Protein AF-C5S4W1-F1 (afdb_monomer)

InterPro domains:
  IPR029063 S-adenosyl-L-methionine-dependent methyltransferase superfamily [SSF53335] (1-230)

pLDDT: mean 90.28, std 10.69, range [44.84, 98.38]

Sequence (232 aa):
SGLLSHTAKQLKPQARVIYNDFDNYAERLQYIPDINQLRQQLAVSLADCPKGKRLDKTKKLQLIEIIEAFKGYKDPHILCSWLLFSGQQVKSLEELYTQDFWHCLRQSDYPSAEGYLDGVEIVCESFHQLVPRFSGKEKVLLVLDPPYLCTKQESYKQATYFDLIDFLRLINLTKPPYIFFSSTKSEFIRFIEYMREDKVDNWQAFDGAKRIVVNTSTSYSGKYEDNLVYKF

Organism: NCBI:txid637911

Mean predicted aligned error: 5.69 Å

Foldseek 3Di:
DLQVQLVCCVVCVVDAAEAACQQCVVVVLVQLVLVQVLLVVLCVLCVVPDAFAWDDPVSLVVNLVSQVPRPGDDDQQLCCQQFPDFPDADQDPVRVSVDTGGRRRDPDRDDRCVCSCPSYHYHHDPCLPVLLVQAPDPPDEAEADDDAAQGDCSSRPHPDDCHPVVVVSNLLSHAPQYKYKYKPSRCVVVVLVVCCVVVPHPNVRQVPKDKDWDWDDRDPPDIMIIIITGDD

Solvent-accessible surface area (backbone atoms only — not comparable to full-atom values): 13727 Å² total; per-residue (Å²): 111,68,69,58,43,35,51,49,33,72,79,34,71,87,50,89,39,77,36,71,48,64,58,50,55,74,62,55,51,73,40,46,66,38,46,37,52,52,50,52,58,51,46,64,78,39,70,90,54,65,75,79,34,75,55,55,71,69,59,47,51,54,51,49,52,52,59,67,70,50,85,62,69,80,56,38,61,60,49,36,60,24,32,28,60,89,92,66,73,35,80,36,61,73,59,50,69,74,52,75,42,23,39,44,59,75,90,70,73,79,74,83,55,79,73,55,59,65,84,49,47,78,44,74,63,60,63,87,60,54,42,70,77,46,46,70,43,87,99,43,74,47,78,43,72,68,85,45,68,71,49,89,61,55,77,50,62,56,97,61,84,80,44,71,66,54,50,53,49,52,56,64,56,52,39,52,28,33,39,37,50,46,33,67,48,34,53,51,68,64,49,54,49,51,25,51,75,73,61,39,91,62,21,75,52,55,57,89,46,44,77,48,81,45,87,45,70,90,52,102,85,42,82,46,41,42,33,42,36,35,35,117

Radius of gyration: 20.4 Å; Cα contacts (8 Å, |Δi|>4): 309; chains: 1; bounding box: 44×33×58 Å

Nearest PDB structures (foldseek):
  3bwb-assembly1_A  TM=5.086E-01  e=8.629E-03  Trypanosoma cruzi strain CL Brener
  3bwb-assembly1_B  TM=5.004E-01  e=1.183E-02  Trypanosoma cruzi strain CL Brener
  4yv0-assembly1_A  TM=5.030E-01  e=9.789E-03  Trypanosoma cruzi strain CL Brener
  4yv1-assembly2_D  TM=5.323E-01  e=5.721E-02  Trypanosoma cruzi strain CL Brener
  3lby-assembly1_A  TM=3.632E-01  e=2.222E-02  Streptococcus mutans

Secondary structure (DSSP, 8-state):
-HHHHHHHHHH-TTS-EEEE-TT-HHHHHHTHHHHHHHHHHHHHHTTTSPTTSBPPHHHHHHHHHHHHH--S---HHHHHHHHS-TT---SSHHHHHHSPPB----SSPPPP-TTTTTTEEEE---HHHHTTTTTT-TT--EEE-PPPTTS--TTS--SS---HHHHHHHHHH--SSEEEEEEGGG-HHHHHHHHHHHT-TTHHHHTT-EEEEEEEEEETTEEEEEEEEEE-

Structure (mmCIF, N/CA/C/O backbone):
data_AF-C5S4W1-F1
#
_entry.id   AF-C5S4W1-F1
#
loop_
_atom_site.group_PDB
_atom_site.id
_atom_site.type_symbol
_atom_site.label_atom_id
_atom_site.label_alt_id
_atom_site.label_comp_id
_atom_site.label_asym_id
_atom_site.label_entity_id
_atom_site.label_seq_id
_atom_site.pdbx_PDB_ins_code
_atom_site.Cartn_x
_atom_site.Cartn_y
_atom_site.Cartn_z
_atom_site.occupancy
_atom_site.B_iso_or_equiv
_atom_site.auth_seq_id
_atom_site.auth_comp_id
_atom_site.auth_asym_id
_atom_site.auth_atom_id
_atom_site.pdbx_PDB_model_num
ATOM 1 N N . SER A 1 1 ? -3.641 -0.964 1.064 1.00 73.56 1 SER A N 1
ATOM 2 C CA . SER A 1 1 ? -4.649 -1.654 1.908 1.00 73.56 1 SER A CA 1
ATOM 3 C C . SER A 1 1 ? -5.532 -2.701 1.194 1.00 73.56 1 SER A C 1
ATOM 5 O O . SER A 1 1 ? -6.252 -3.428 1.880 1.00 73.56 1 SER A O 1
ATOM 7 N N . GLY A 1 2 ? -5.456 -2.884 -0.136 1.00 84.44 2 GLY A N 1
ATOM 8 C CA . GLY A 1 2 ? -6.204 -3.948 -0.840 1.00 84.44 2 GLY A CA 1
ATOM 9 C C . GLY A 1 2 ? -5.894 -5.376 -0.357 1.00 84.44 2 GLY A C 1
ATOM 10 O O . GLY A 1 2 ? -6.810 -6.146 -0.075 1.00 84.44 2 GLY A O 1
ATOM 11 N N . LEU A 1 3 ? -4.612 -5.697 -0.133 1.00 89.25 3 LEU A N 1
ATOM 12 C CA . LEU A 1 3 ? -4.178 -6.990 0.427 1.00 89.25 3 LEU A CA 1
ATOM 13 C C . LEU A 1 3 ? -4.793 -7.284 1.806 1.00 89.25 3 LEU A C 1
ATOM 15 O O . LEU A 1 3 ? -5.195 -8.416 2.082 1.00 89.25 3 LEU A O 1
ATOM 19 N N . LEU A 1 4 ? -4.876 -6.269 2.671 1.00 92.94 4 LEU A N 1
ATOM 20 C CA . LEU A 1 4 ? -5.466 -6.404 4.006 1.00 92.94 4 LEU A CA 1
ATOM 21 C C . LEU A 1 4 ? -6.960 -6.720 3.907 1.00 92.94 4 LEU A C 1
ATOM 23 O O . LEU A 1 4 ? -7.451 -7.594 4.616 1.00 92.94 4 LEU A O 1
ATOM 27 N N . SER A 1 5 ? -7.658 -6.060 2.984 1.00 93.62 5 SER A N 1
ATOM 28 C CA . SER A 1 5 ? -9.091 -6.261 2.754 1.00 93.62 5 SER A CA 1
ATOM 29 C C . SER A 1 5 ? -9.388 -7.649 2.186 1.00 93.62 5 SER A C 1
ATOM 31 O O . SER A 1 5 ? -10.266 -8.344 2.699 1.00 93.62 5 SER A O 1
ATOM 33 N N . HIS A 1 6 ? -8.597 -8.101 1.205 1.00 94.31 6 HIS A N 1
ATOM 34 C CA . HIS A 1 6 ? -8.647 -9.477 0.705 1.00 94.31 6 HIS A CA 1
ATOM 35 C C . HIS A 1 6 ? -8.455 -10.483 1.848 1.00 94.31 6 HIS A C 1
ATOM 37 O O . HIS A 1 6 ? -9.297 -11.350 2.077 1.00 94.31 6 HIS A O 1
ATOM 43 N N . THR A 1 7 ? -7.381 -10.322 2.626 1.00 94.94 7 THR A N 1
ATOM 44 C CA . THR A 1 7 ? -7.048 -11.224 3.738 1.00 94.94 7 THR A CA 1
ATOM 45 C C . THR A 1 7 ? -8.160 -11.258 4.787 1.00 94.94 7 THR A C 1
ATOM 47 O O . THR A 1 7 ? -8.557 -12.333 5.239 1.00 94.94 7 THR A O 1
ATOM 50 N N . ALA A 1 8 ? -8.712 -10.097 5.151 1.00 95.69 8 ALA A N 1
ATOM 51 C CA . ALA A 1 8 ? -9.816 -10.005 6.097 1.00 95.69 8 ALA A CA 1
ATOM 52 C C . ALA A 1 8 ? -11.051 -10.764 5.599 1.00 95.69 8 ALA A C 1
ATOM 54 O O . ALA A 1 8 ? -11.655 -11.514 6.369 1.00 95.69 8 ALA A O 1
ATOM 55 N N . LYS A 1 9 ? -11.402 -10.624 4.314 1.00 96.75 9 LYS A N 1
ATOM 56 C CA . LYS A 1 9 ? -12.568 -11.301 3.741 1.00 96.75 9 LYS A CA 1
ATOM 57 C C . LYS A 1 9 ? -12.386 -12.815 3.672 1.00 96.75 9 LYS A C 1
ATOM 59 O O . LYS A 1 9 ? -13.310 -13.540 4.029 1.00 96.75 9 LYS A O 1
ATOM 64 N N . GLN A 1 10 ? -11.197 -13.287 3.302 1.00 94.81 10 GLN A N 1
ATOM 65 C CA . GLN A 1 10 ? -10.877 -14.718 3.270 1.00 94.81 10 GLN A CA 1
ATOM 66 C C . GLN A 1 10 ? -10.915 -15.351 4.668 1.00 94.81 10 GLN A C 1
ATOM 68 O O . GLN A 1 10 ? -11.489 -16.420 4.858 1.00 94.81 10 GLN A O 1
ATOM 73 N N . LEU A 1 11 ? -10.353 -14.674 5.675 1.00 95.88 11 LEU A N 1
ATOM 74 C CA . LEU A 1 11 ? -10.328 -15.186 7.049 1.00 95.88 11 LEU A CA 1
ATOM 75 C C . LEU A 1 11 ? -11.679 -15.061 7.767 1.00 95.88 11 LEU A C 1
ATOM 77 O O . LEU A 1 11 ? -11.958 -15.823 8.697 1.00 95.88 11 LEU A O 1
ATOM 81 N N . LYS A 1 12 ? -12.506 -14.081 7.383 1.00 95.81 12 LYS A N 1
ATOM 82 C CA . LYS A 1 12 ? -13.818 -13.791 7.979 1.00 95.81 12 LYS A CA 1
ATOM 83 C C . LYS A 1 12 ? -14.876 -13.622 6.879 1.00 95.81 12 LYS A C 1
ATOM 85 O O . LYS A 1 12 ? -15.396 -12.522 6.695 1.00 95.81 12 LYS A O 1
ATOM 90 N N . PRO A 1 13 ? -15.278 -14.705 6.189 1.00 95.56 13 PRO A N 1
ATOM 91 C CA . PRO A 1 13 ? -16.183 -14.624 5.036 1.00 95.56 13 PRO A CA 1
ATOM 92 C C . PRO A 1 13 ? -17.566 -14.058 5.378 1.00 95.56 13 PRO A C 1
ATOM 94 O O . PRO A 1 13 ? -18.191 -13.406 4.543 1.00 95.56 13 PRO A O 1
ATOM 97 N N . GLN A 1 14 ? -18.027 -14.243 6.618 1.00 96.38 14 GLN A N 1
ATOM 98 C CA . GLN A 1 14 ? -19.296 -13.693 7.110 1.00 96.38 14 GLN A CA 1
ATOM 99 C C . GLN A 1 14 ? -19.221 -12.200 7.469 1.00 96.38 14 GLN A C 1
ATOM 101 O O . GLN A 1 14 ? -20.258 -11.564 7.639 1.00 96.38 14 GLN A O 1
ATOM 106 N N . ALA A 1 15 ? -18.021 -11.626 7.597 1.00 96.25 15 ALA A N 1
ATOM 107 C CA . ALA A 1 15 ? -17.874 -10.206 7.871 1.00 96.25 15 ALA A CA 1
ATOM 108 C C . ALA A 1 15 ? -18.155 -9.376 6.610 1.00 96.25 15 ALA A C 1
ATOM 110 O O . ALA A 1 15 ? -17.781 -9.740 5.486 1.00 96.25 15 ALA A O 1
ATOM 111 N N . ARG A 1 16 ? -18.788 -8.217 6.814 1.00 97.50 16 ARG A N 1
ATOM 112 C CA . ARG A 1 16 ? -18.820 -7.143 5.821 1.00 97.50 16 ARG A CA 1
ATOM 113 C C . ARG A 1 16 ? -17.457 -6.456 5.841 1.00 97.50 16 ARG A C 1
ATOM 115 O O . ARG A 1 16 ? -17.074 -5.901 6.867 1.00 97.50 16 ARG A O 1
ATOM 122 N N . VAL A 1 17 ? -16.734 -6.515 4.727 1.00 97.81 17 VAL A N 1
ATOM 123 C CA . VAL A 1 17 ? -15.412 -5.896 4.582 1.00 97.81 17 VAL A CA 1
ATOM 124 C C . VAL A 1 17 ? -15.548 -4.710 3.646 1.00 97.81 17 VAL A C 1
ATOM 126 O O . VAL A 1 17 ? -15.948 -4.893 2.501 1.00 97.81 17 VAL A O 1
ATOM 129 N N . ILE A 1 18 ? -15.228 -3.519 4.149 1.00 97.12 18 ILE A N 1
ATOM 130 C CA . ILE A 1 18 ? -15.242 -2.274 3.380 1.00 97.12 18 ILE A CA 1
ATOM 131 C C . ILE A 1 18 ? -13.791 -1.875 3.123 1.00 97.12 18 ILE A C 1
ATOM 133 O O . ILE A 1 18 ? -13.043 -1.612 4.065 1.00 97.12 18 ILE A O 1
ATOM 137 N N . TYR A 1 19 ? -13.401 -1.849 1.855 1.00 95.81 19 TYR A N 1
ATOM 138 C CA . TYR A 1 19 ? -12.094 -1.413 1.391 1.00 95.81 19 TYR A CA 1
ATOM 139 C C . TYR A 1 19 ? -12.195 -0.001 0.814 1.00 95.81 19 TYR A C 1
ATOM 141 O O . TYR A 1 19 ? -12.908 0.220 -0.160 1.00 95.81 19 TYR A O 1
ATOM 149 N N . ASN A 1 20 ? -11.470 0.947 1.409 1.00 94.56 20 ASN A N 1
ATOM 150 C CA . ASN A 1 20 ? -11.359 2.304 0.884 1.00 94.56 20 ASN A CA 1
ATOM 151 C C . ASN A 1 20 ? -10.206 2.395 -0.131 1.00 94.56 20 ASN A C 1
ATOM 153 O O . ASN A 1 20 ? -9.045 2.525 0.262 1.00 94.56 20 ASN A O 1
ATOM 157 N N . ASP A 1 21 ? -10.524 2.282 -1.416 1.00 91.56 21 ASP A N 1
ATOM 158 C CA . ASP A 1 21 ? -9.569 2.240 -2.524 1.00 91.56 21 ASP A CA 1
ATOM 159 C C . ASP A 1 21 ? -9.194 3.646 -3.010 1.00 91.56 21 ASP A C 1
ATOM 161 O O . ASP A 1 21 ? -9.676 4.127 -4.030 1.00 91.56 21 ASP A O 1
ATOM 165 N N . PHE A 1 22 ? -8.339 4.329 -2.249 1.00 82.81 22 PHE A N 1
ATOM 166 C CA . PHE A 1 22 ? -7.937 5.712 -2.536 1.00 82.81 22 PHE A CA 1
ATOM 167 C C . PHE A 1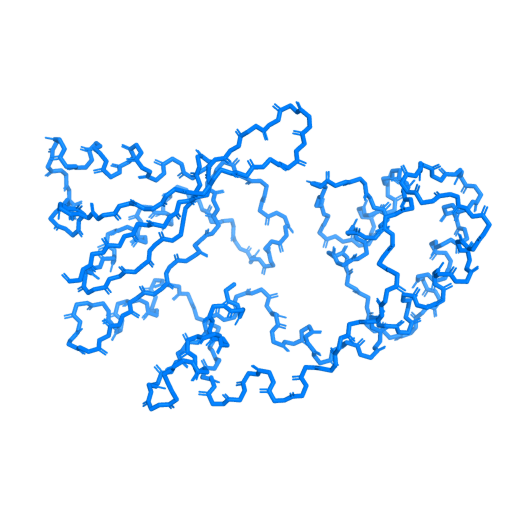 22 ? -6.885 5.858 -3.647 1.00 82.81 22 PHE A C 1
ATOM 169 O O . PHE A 1 22 ? -6.655 6.966 -4.124 1.00 82.81 22 PHE A O 1
ATOM 176 N N . ASP A 1 23 ? -6.190 4.778 -4.009 1.00 80.25 23 ASP A N 1
ATOM 177 C CA . ASP A 1 23 ? -5.080 4.771 -4.970 1.00 80.25 23 ASP A CA 1
ATOM 178 C C . ASP A 1 23 ? -5.403 4.009 -6.269 1.00 80.25 23 ASP A C 1
ATOM 180 O O . ASP A 1 23 ? -4.496 3.687 -7.055 1.00 80.25 23 ASP A O 1
ATOM 184 N N . ASN A 1 24 ? -6.696 3.748 -6.500 1.00 84.81 24 ASN A N 1
ATOM 185 C CA . ASN A 1 24 ? -7.245 2.980 -7.619 1.00 84.81 24 ASN A CA 1
ATOM 186 C C . ASN A 1 24 ? -6.547 1.622 -7.786 1.00 84.81 24 ASN A C 1
ATOM 188 O O . ASN A 1 24 ? -6.202 1.202 -8.898 1.00 84.81 24 ASN A O 1
ATOM 192 N N . TYR A 1 25 ? -6.270 0.936 -6.679 1.00 89.00 25 TYR A N 1
ATOM 193 C CA . TYR A 1 25 ? -5.666 -0.386 -6.719 1.00 89.00 25 TYR A CA 1
ATOM 194 C C . TYR A 1 25 ? -6.599 -1.398 -7.392 1.00 89.00 25 TYR A C 1
ATOM 196 O O . TYR A 1 25 ? -6.125 -2.216 -8.179 1.00 89.00 25 TYR A O 1
ATOM 204 N N . ALA A 1 26 ? -7.912 -1.321 -7.151 1.00 91.25 26 ALA A N 1
ATOM 205 C CA . ALA A 1 26 ? -8.884 -2.228 -7.757 1.00 91.25 26 ALA A CA 1
ATOM 206 C C . ALA A 1 26 ? -8.930 -2.091 -9.286 1.00 91.25 26 ALA A C 1
ATOM 208 O O . ALA A 1 26 ? -8.974 -3.097 -9.992 1.00 91.25 26 ALA A O 1
ATOM 209 N N . GLU A 1 27 ? -8.848 -0.862 -9.801 1.00 90.62 27 GLU A N 1
ATOM 210 C CA . GLU A 1 27 ? -8.732 -0.596 -11.238 1.00 90.62 27 GLU A CA 1
ATOM 211 C C . GLU A 1 27 ? -7.435 -1.202 -11.801 1.00 90.62 27 GLU A C 1
ATOM 213 O O . GLU A 1 27 ? -7.449 -1.911 -12.805 1.00 90.62 27 GLU A O 1
ATOM 218 N N . ARG A 1 28 ? -6.305 -1.005 -11.110 1.00 91.94 28 ARG A N 1
ATOM 219 C CA . ARG A 1 28 ? -4.995 -1.520 -11.541 1.00 91.94 28 ARG A CA 1
ATOM 220 C C . ARG A 1 28 ? -4.966 -3.040 -11.697 1.00 91.94 28 ARG A C 1
ATOM 222 O O . ARG A 1 28 ? -4.280 -3.543 -12.585 1.00 91.94 28 ARG A O 1
ATOM 229 N N . LEU A 1 29 ? -5.705 -3.771 -10.859 1.00 93.38 29 LEU A N 1
ATOM 230 C CA . LEU A 1 29 ? -5.814 -5.231 -10.952 1.00 93.38 29 LEU A CA 1
ATOM 231 C C . LEU A 1 29 ? -6.428 -5.694 -12.282 1.00 93.38 29 LEU A C 1
ATOM 233 O O . LEU A 1 29 ? -6.057 -6.754 -12.782 1.00 93.38 29 LEU A O 1
ATOM 237 N N . GLN A 1 30 ? -7.318 -4.899 -12.884 1.00 93.69 30 GLN A N 1
ATOM 238 C CA . GLN A 1 30 ? -7.947 -5.229 -14.169 1.00 93.69 30 GLN A CA 1
ATOM 239 C C . GLN A 1 30 ? -6.939 -5.193 -15.325 1.00 93.69 30 GLN A C 1
ATOM 241 O O . GLN A 1 30 ? -7.085 -5.926 -16.300 1.00 93.69 30 GLN A O 1
ATOM 246 N N . TYR A 1 31 ? -5.875 -4.399 -15.186 1.00 96.12 31 TYR A N 1
ATOM 247 C CA . TYR A 1 31 ? -4.831 -4.233 -16.194 1.00 96.12 31 TYR A CA 1
ATOM 248 C C . TYR A 1 31 ? -3.649 -5.199 -16.038 1.00 96.12 31 TYR A C 1
ATOM 250 O O . TYR A 1 31 ? -2.634 -5.044 -16.717 1.00 96.12 31 TYR A O 1
ATOM 258 N N . ILE A 1 32 ? -3.749 -6.218 -15.177 1.00 96.50 32 ILE A N 1
ATOM 259 C CA . ILE A 1 32 ? -2.715 -7.261 -15.050 1.00 96.50 32 ILE A CA 1
ATOM 260 C C . ILE A 1 32 ? -2.323 -7.891 -16.402 1.00 96.50 32 ILE A C 1
ATOM 262 O O . ILE A 1 32 ? -1.121 -8.087 -16.608 1.00 96.50 32 ILE A O 1
ATOM 266 N N . PRO A 1 33 ? -3.253 -8.187 -17.338 1.00 97.12 33 PRO A N 1
ATOM 267 C CA . PRO A 1 33 ? -2.886 -8.698 -18.659 1.00 97.12 33 PRO A CA 1
ATOM 268 C C . PRO A 1 33 ? -1.939 -7.761 -19.422 1.00 97.12 33 PRO A C 1
ATOM 270 O O . PRO A 1 33 ? -0.879 -8.202 -19.867 1.00 97.12 33 PRO A O 1
ATOM 273 N N . ASP A 1 34 ? -2.262 -6.467 -19.488 1.00 97.94 34 ASP A N 1
ATOM 274 C CA . ASP A 1 34 ? -1.434 -5.451 -20.150 1.00 97.94 34 ASP A CA 1
ATOM 275 C C . ASP A 1 34 ? -0.077 -5.289 -19.455 1.00 97.94 34 ASP A C 1
ATOM 277 O O . ASP A 1 34 ? 0.968 -5.246 -20.106 1.00 97.94 34 ASP A O 1
ATOM 281 N N . ILE A 1 35 ? -0.079 -5.265 -18.118 1.00 97.31 35 ILE A N 1
ATOM 282 C CA . ILE A 1 35 ? 1.135 -5.193 -17.297 1.00 97.31 35 ILE A CA 1
ATOM 283 C C . ILE A 1 35 ? 2.052 -6.384 -17.609 1.00 97.31 35 ILE A C 1
ATOM 285 O O . ILE A 1 35 ? 3.249 -6.198 -17.837 1.00 97.31 35 ILE A O 1
ATOM 289 N N . ASN A 1 36 ? 1.513 -7.605 -17.661 1.00 98.06 36 ASN A N 1
ATOM 290 C CA . ASN A 1 36 ? 2.278 -8.802 -18.013 1.00 98.06 36 ASN A CA 1
ATOM 291 C C . ASN A 1 36 ? 2.795 -8.749 -19.454 1.00 98.06 36 ASN A C 1
ATOM 293 O O . ASN A 1 36 ? 3.958 -9.075 -19.693 1.00 98.06 36 ASN A O 1
ATOM 297 N N . GLN A 1 37 ? 1.979 -8.288 -20.403 1.00 98.12 37 GLN A N 1
ATOM 298 C CA . GLN A 1 37 ? 2.388 -8.151 -21.799 1.00 98.12 37 GLN A CA 1
ATOM 299 C C . GLN A 1 37 ? 3.561 -7.170 -21.949 1.00 98.12 37 GLN A C 1
ATOM 301 O O . GLN A 1 37 ? 4.555 -7.493 -22.604 1.00 98.12 37 GLN A O 1
ATOM 306 N N . LEU A 1 38 ? 3.489 -5.998 -21.310 1.00 98.38 38 LEU A N 1
ATOM 307 C CA . LEU A 1 38 ? 4.582 -5.025 -21.320 1.00 98.38 38 LEU A CA 1
ATOM 308 C C . LEU A 1 38 ? 5.834 -5.587 -20.634 1.00 98.38 38 LEU A C 1
ATOM 310 O O . LEU A 1 38 ? 6.935 -5.480 -21.173 1.00 98.38 38 LEU A O 1
ATOM 314 N N . ARG A 1 39 ? 5.679 -6.260 -19.485 1.00 98.06 39 ARG A N 1
ATOM 315 C CA . ARG A 1 39 ? 6.785 -6.932 -18.781 1.00 98.06 39 ARG A CA 1
ATOM 316 C C . ARG A 1 39 ? 7.514 -7.920 -19.690 1.00 98.06 39 ARG A C 1
ATOM 318 O O . ARG A 1 39 ? 8.742 -7.937 -19.701 1.00 98.06 39 ARG A O 1
ATOM 325 N N . GLN A 1 40 ? 6.778 -8.738 -20.439 1.00 98.06 40 GLN A N 1
ATOM 326 C CA . GLN A 1 40 ? 7.349 -9.725 -21.356 1.00 98.06 40 GLN A CA 1
ATOM 327 C C . GLN A 1 40 ? 8.131 -9.056 -22.498 1.00 98.06 40 GLN A C 1
ATOM 329 O O . GLN A 1 40 ? 9.245 -9.488 -22.791 1.00 98.06 40 GLN A O 1
ATOM 334 N N . GLN A 1 41 ? 7.617 -7.968 -23.087 1.00 98.19 41 GLN A N 1
ATOM 335 C CA . GLN A 1 41 ? 8.341 -7.208 -24.120 1.00 98.19 41 GLN A CA 1
ATOM 336 C C . GLN A 1 41 ? 9.656 -6.626 -23.584 1.00 98.19 41 GLN A C 1
ATOM 338 O O . GLN A 1 41 ? 10.709 -6.770 -24.210 1.00 98.19 41 GLN A O 1
ATOM 343 N N . LEU A 1 42 ? 9.622 -6.036 -22.384 1.00 97.88 42 LEU A N 1
ATOM 344 C CA . LEU A 1 42 ? 10.825 -5.526 -21.724 1.00 97.88 42 LEU A CA 1
ATOM 345 C C . LEU A 1 42 ? 11.803 -6.657 -21.375 1.00 97.88 42 LEU A C 1
ATOM 347 O O . LEU A 1 42 ? 13.010 -6.483 -21.527 1.00 97.88 42 LEU A O 1
ATOM 351 N N . ALA A 1 43 ? 11.303 -7.825 -20.955 1.00 97.38 43 ALA A N 1
ATOM 352 C CA . ALA A 1 43 ? 12.130 -8.986 -20.629 1.00 97.38 43 ALA A CA 1
ATOM 353 C C . ALA A 1 43 ? 12.929 -9.484 -21.840 1.00 97.38 43 ALA A C 1
ATOM 355 O O . ALA A 1 43 ? 14.110 -9.790 -21.697 1.00 97.38 43 ALA A O 1
ATOM 356 N N . VAL A 1 44 ? 12.314 -9.516 -23.028 1.00 97.00 44 VAL A N 1
ATOM 357 C CA . VAL A 1 44 ? 13.005 -9.874 -24.277 1.00 97.00 44 VAL A CA 1
ATOM 358 C C . VAL A 1 44 ? 14.137 -8.885 -24.567 1.00 97.00 44 VAL A C 1
ATOM 360 O O . VAL A 1 44 ? 15.260 -9.302 -24.838 1.00 97.00 44 VAL A O 1
ATOM 363 N N . SER A 1 45 ? 13.878 -7.580 -24.436 1.00 96.38 45 SER A N 1
ATOM 364 C CA . SER A 1 45 ? 14.893 -6.541 -24.665 1.00 96.38 45 SER A CA 1
ATOM 365 C C . SER A 1 45 ? 16.028 -6.537 -23.631 1.00 96.38 45 SER A C 1
ATOM 367 O O . SER A 1 45 ? 17.092 -5.975 -23.899 1.00 96.38 45 SER A O 1
ATOM 369 N N . LEU A 1 46 ? 15.797 -7.113 -22.450 1.00 96.62 46 LEU A N 1
ATOM 370 C CA . LEU A 1 46 ? 16.737 -7.175 -21.329 1.00 96.62 46 LEU A CA 1
ATOM 371 C C . LEU A 1 46 ? 17.454 -8.525 -21.199 1.00 96.62 46 LEU A C 1
ATOM 373 O O . LEU A 1 46 ? 18.231 -8.699 -20.261 1.00 96.62 46 LEU A O 1
ATOM 377 N N . ALA A 1 47 ? 17.215 -9.477 -22.105 1.00 94.69 47 ALA A N 1
ATOM 378 C CA . ALA A 1 47 ? 17.757 -10.834 -22.011 1.00 94.69 47 ALA A CA 1
ATOM 379 C C . ALA A 1 47 ? 19.300 -10.883 -21.992 1.00 94.69 47 ALA A C 1
ATOM 381 O O . ALA A 1 47 ? 19.885 -11.767 -21.370 1.00 94.69 47 ALA A O 1
ATOM 382 N N . ASP A 1 48 ? 19.952 -9.914 -22.635 1.00 94.19 48 ASP A N 1
ATOM 383 C CA . ASP A 1 48 ? 21.406 -9.722 -22.691 1.00 94.19 48 ASP A CA 1
ATOM 384 C C . ASP A 1 48 ? 21.970 -8.892 -21.520 1.00 94.19 48 ASP A C 1
ATOM 386 O O . ASP A 1 48 ? 23.186 -8.757 -21.377 1.00 94.19 48 ASP A O 1
ATOM 390 N N . CYS A 1 49 ? 21.109 -8.330 -20.667 1.00 94.62 49 CYS A N 1
ATOM 391 C CA . CYS A 1 49 ? 21.501 -7.421 -19.596 1.00 94.62 49 CYS A CA 1
ATOM 392 C C . CYS A 1 49 ? 21.531 -8.138 -18.234 1.00 94.62 49 CYS A C 1
ATOM 394 O O . CYS A 1 49 ? 20.527 -8.722 -17.818 1.00 94.62 49 CYS A O 1
ATOM 396 N N . PRO A 1 50 ? 22.616 -8.036 -17.446 1.00 94.12 50 PRO A N 1
ATOM 397 C CA . PRO A 1 50 ? 22.659 -8.620 -16.108 1.00 94.12 50 PRO A CA 1
ATOM 398 C C . PRO A 1 50 ? 21.649 -7.948 -15.165 1.00 94.12 50 PRO A C 1
ATOM 400 O O . PRO A 1 50 ? 21.558 -6.721 -15.091 1.00 94.12 50 PRO A O 1
ATOM 403 N N . LYS A 1 51 ? 20.905 -8.759 -14.403 1.00 93.81 51 LYS A N 1
ATOM 404 C CA . LYS A 1 51 ? 19.944 -8.278 -13.399 1.00 93.81 51 LYS A CA 1
ATOM 405 C C . LYS A 1 51 ? 20.653 -7.513 -12.274 1.00 93.81 51 LYS A C 1
ATOM 407 O O . LYS A 1 51 ? 21.766 -7.853 -11.876 1.00 93.81 51 LYS A O 1
ATOM 412 N N . GLY A 1 52 ? 19.999 -6.481 -11.748 1.00 92.62 52 GLY A N 1
ATOM 413 C CA . GLY A 1 52 ? 20.498 -5.653 -10.647 1.00 92.62 52 GLY A CA 1
ATOM 414 C C . GLY A 1 52 ? 21.622 -4.690 -11.035 1.00 92.62 52 GLY A C 1
ATOM 415 O O . GLY A 1 52 ? 22.269 -4.122 -10.156 1.00 92.62 52 GLY A O 1
ATOM 416 N N . LYS A 1 53 ? 21.885 -4.506 -12.333 1.00 94.88 53 LYS A N 1
ATOM 417 C CA . LYS A 1 53 ? 22.877 -3.551 -12.841 1.00 94.88 53 LYS A CA 1
ATOM 418 C C . LYS A 1 53 ? 22.201 -2.363 -13.512 1.00 94.88 53 LYS A C 1
ATOM 420 O O . LYS A 1 53 ? 21.096 -2.484 -14.042 1.00 94.88 53 LYS A O 1
ATOM 425 N N . ARG A 1 54 ? 22.891 -1.221 -13.481 1.00 96.50 54 ARG A N 1
ATOM 426 C CA . ARG A 1 54 ? 22.500 -0.028 -14.231 1.00 96.50 54 ARG A CA 1
ATOM 427 C C . ARG A 1 54 ? 22.625 -0.313 -15.726 1.00 96.50 54 ARG A C 1
ATOM 429 O O . ARG A 1 54 ? 23.615 -0.904 -16.152 1.00 96.50 54 ARG A O 1
ATOM 436 N N . LEU A 1 55 ? 21.631 0.113 -16.489 1.00 96.81 55 LEU A N 1
ATOM 437 C CA . LEU A 1 55 ? 21.605 0.011 -17.941 1.00 96.81 55 LEU A CA 1
ATOM 438 C C . LEU A 1 55 ? 22.371 1.178 -18.567 1.00 96.81 55 LEU A C 1
ATOM 440 O O . LEU A 1 55 ? 22.449 2.269 -17.997 1.00 96.81 55 LEU A O 1
ATOM 444 N N . ASP A 1 56 ? 22.945 0.951 -19.745 1.00 96.00 56 ASP A N 1
ATOM 445 C CA . ASP A 1 56 ? 23.539 2.031 -20.526 1.00 96.00 56 ASP A CA 1
ATOM 446 C C . ASP A 1 56 ? 22.465 2.901 -21.210 1.00 96.00 56 ASP A C 1
ATOM 448 O O . ASP A 1 56 ? 21.263 2.611 -21.189 1.00 96.00 56 ASP A O 1
ATOM 452 N N . LYS A 1 57 ? 22.907 4.011 -21.812 1.00 95.62 57 LYS A N 1
ATOM 453 C CA . LYS A 1 57 ? 22.010 4.970 -22.470 1.00 95.62 57 LYS A CA 1
ATOM 454 C C . LYS A 1 57 ? 21.282 4.363 -23.670 1.00 95.62 57 LYS A C 1
ATOM 456 O O . LYS A 1 57 ? 20.114 4.677 -23.875 1.00 95.62 57 LYS A O 1
ATOM 461 N N . THR A 1 58 ? 21.949 3.507 -24.439 1.00 96.44 58 THR A N 1
ATOM 462 C CA . THR A 1 58 ? 21.375 2.877 -25.634 1.00 96.44 58 THR A CA 1
ATOM 463 C C . THR A 1 58 ? 20.230 1.953 -25.244 1.00 96.44 58 THR A C 1
ATOM 465 O O . THR A 1 58 ? 19.131 2.067 -25.782 1.00 96.44 58 THR A O 1
ATOM 468 N N . LYS A 1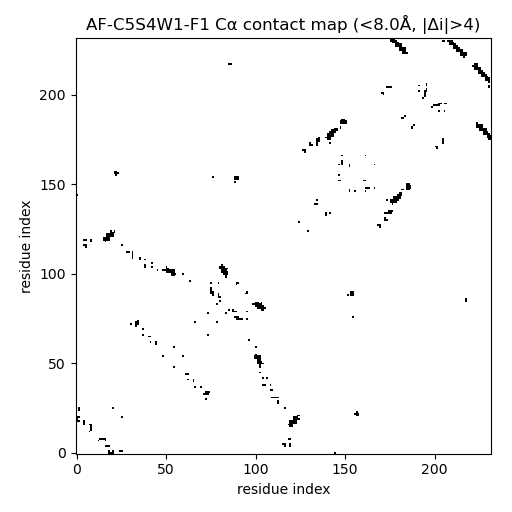 59 ? 20.448 1.093 -24.246 1.00 97.06 59 LYS A N 1
ATOM 469 C CA . LYS A 1 59 ? 19.428 0.185 -23.729 1.00 97.06 59 LYS A CA 1
ATOM 470 C C . LYS A 1 59 ? 18.279 0.953 -23.083 1.00 97.06 59 LYS A C 1
ATOM 472 O O . LYS A 1 59 ? 17.125 0.612 -23.311 1.00 97.06 59 LYS A O 1
ATOM 477 N N . LYS A 1 60 ? 18.565 2.020 -22.327 1.00 97.25 60 LYS A N 1
ATOM 478 C CA . LYS A 1 60 ? 17.519 2.897 -21.777 1.00 97.25 60 LYS A CA 1
ATOM 479 C C . LYS A 1 60 ? 16.598 3.439 -22.877 1.00 97.25 60 LYS A C 1
ATOM 481 O O . LYS A 1 60 ? 15.385 3.350 -22.727 1.00 97.25 60 LYS A O 1
ATOM 486 N N . LEU A 1 61 ? 17.156 3.971 -23.968 1.00 97.50 61 LEU A N 1
ATOM 487 C CA . LEU A 1 61 ? 16.365 4.504 -25.084 1.00 97.50 61 LEU A CA 1
ATOM 488 C C . LEU A 1 61 ? 15.491 3.423 -25.735 1.00 97.50 61 LEU A C 1
ATOM 490 O O . LEU A 1 61 ? 14.302 3.654 -25.921 1.00 97.50 61 LEU A O 1
ATOM 494 N N . GLN A 1 62 ? 16.037 2.225 -25.967 1.00 97.88 62 GLN A N 1
ATOM 495 C CA . GLN A 1 62 ? 15.266 1.088 -26.493 1.00 97.88 62 GLN A CA 1
ATOM 496 C C . GLN A 1 62 ? 14.070 0.726 -25.600 1.00 97.88 62 GLN A C 1
ATOM 498 O O . GLN A 1 62 ? 12.971 0.485 -26.092 1.00 97.88 62 GLN A O 1
ATOM 503 N N . LEU A 1 63 ? 14.256 0.707 -24.275 1.00 98.00 63 LEU A N 1
ATOM 504 C CA . LEU A 1 63 ? 13.158 0.412 -23.350 1.00 98.00 63 LEU A CA 1
ATOM 505 C C . LEU A 1 63 ? 12.099 1.517 -23.347 1.00 98.00 63 LEU A C 1
ATOM 507 O O . LEU A 1 63 ? 10.914 1.203 -23.280 1.00 98.00 63 LEU A O 1
ATOM 511 N N . ILE A 1 64 ? 12.501 2.787 -23.451 1.00 98.19 64 ILE A N 1
ATOM 512 C CA . ILE A 1 64 ? 11.559 3.908 -23.584 1.00 98.19 64 ILE A CA 1
ATOM 513 C C . ILE A 1 64 ? 10.734 3.757 -24.866 1.00 98.19 64 ILE A C 1
ATOM 515 O O . ILE A 1 64 ? 9.517 3.887 -24.809 1.00 98.19 64 ILE A O 1
ATOM 519 N N . GLU A 1 65 ? 11.352 3.408 -25.996 1.00 98.06 65 GLU A N 1
ATOM 520 C CA . GLU A 1 65 ? 10.635 3.170 -27.256 1.00 98.06 65 GLU A CA 1
ATOM 521 C C . GLU A 1 65 ? 9.602 2.040 -27.133 1.00 98.06 65 GLU A C 1
ATOM 523 O O . GLU A 1 65 ? 8.470 2.198 -27.590 1.00 98.06 65 GLU A O 1
ATOM 528 N N . ILE A 1 66 ? 9.950 0.932 -26.465 1.00 98.31 66 ILE A N 1
ATOM 529 C CA . ILE A 1 66 ? 9.013 -0.171 -26.191 1.00 98.31 66 ILE A CA 1
ATOM 530 C C . ILE A 1 66 ? 7.839 0.316 -25.331 1.00 98.31 66 ILE A C 1
ATOM 532 O O . ILE A 1 66 ? 6.682 0.040 -25.653 1.00 98.31 66 ILE A O 1
ATOM 536 N N . ILE A 1 67 ? 8.122 1.056 -24.253 1.00 98.19 67 ILE A N 1
ATOM 537 C CA . ILE A 1 67 ? 7.087 1.584 -23.356 1.00 98.19 67 ILE A CA 1
ATOM 538 C C . ILE A 1 67 ? 6.179 2.557 -24.110 1.00 98.19 67 ILE A C 1
ATOM 540 O O . ILE A 1 67 ? 4.963 2.451 -23.990 1.00 98.19 67 ILE A O 1
ATOM 544 N N . GLU A 1 68 ? 6.718 3.472 -24.914 1.00 97.75 68 GLU A N 1
ATOM 545 C CA . GLU A 1 68 ? 5.942 4.442 -25.696 1.00 97.75 68 GLU A CA 1
ATOM 546 C C . GLU A 1 68 ? 5.091 3.775 -26.784 1.00 97.75 68 GLU A C 1
ATOM 548 O O . GLU A 1 68 ? 3.904 4.089 -26.928 1.00 97.75 68 GLU A O 1
ATOM 553 N N . ALA A 1 69 ? 5.652 2.794 -27.493 1.00 97.94 69 ALA A N 1
ATOM 554 C CA . ALA A 1 69 ? 4.952 2.052 -28.537 1.00 97.94 69 ALA A CA 1
ATOM 555 C C . ALA A 1 69 ? 3.808 1.181 -27.993 1.00 97.94 69 ALA A C 1
ATOM 557 O O . ALA A 1 69 ? 2.827 0.948 -28.709 1.00 97.94 69 ALA A O 1
ATOM 558 N N . PHE A 1 70 ? 3.903 0.726 -26.738 1.00 98.19 70 PHE A N 1
ATOM 559 C CA . PHE A 1 70 ? 2.869 -0.081 -26.100 1.00 98.19 70 PHE A CA 1
ATOM 560 C C . PHE A 1 70 ? 1.526 0.666 -26.061 1.00 98.19 70 PHE A C 1
ATOM 562 O O . PHE A 1 70 ? 1.458 1.834 -25.678 1.00 98.19 70 PHE A O 1
ATOM 569 N N . LYS A 1 71 ? 0.447 0.005 -26.493 1.00 96.44 71 LYS A N 1
ATOM 570 C CA . LYS A 1 71 ? -0.896 0.609 -26.593 1.00 96.44 71 LYS A CA 1
ATOM 571 C C . LYS A 1 71 ? -1.815 0.283 -25.416 1.00 96.44 71 LYS A C 1
ATOM 573 O O . LYS A 1 71 ? -2.863 0.910 -25.306 1.00 96.44 71 LYS A O 1
ATOM 578 N N . GLY A 1 72 ? -1.429 -0.672 -24.570 1.00 95.94 72 GLY A N 1
ATOM 579 C CA . GLY A 1 72 ? -2.164 -1.020 -23.355 1.00 95.94 72 GLY A CA 1
ATOM 580 C C . GLY A 1 72 ? -1.837 -0.100 -22.179 1.00 95.94 72 GLY A C 1
ATOM 581 O O . GLY A 1 72 ? -1.121 0.898 -22.313 1.00 95.94 72 GLY A O 1
ATOM 582 N N . TYR A 1 73 ? -2.348 -0.465 -21.007 1.00 96.12 73 TYR A N 1
ATOM 583 C CA . TYR A 1 73 ? -2.144 0.270 -19.763 1.00 96.12 73 TYR A CA 1
ATOM 584 C C . TYR A 1 73 ? -0.666 0.329 -19.349 1.00 96.12 73 TYR A C 1
ATOM 586 O O . TYR A 1 73 ? 0.038 -0.682 -19.299 1.00 96.12 73 TYR A O 1
ATOM 594 N N . LYS A 1 74 ? -0.201 1.535 -19.008 1.00 95.62 74 LYS A N 1
ATOM 595 C CA . LYS A 1 74 ? 1.160 1.807 -18.532 1.00 95.62 74 LYS A CA 1
ATOM 596 C C . LYS A 1 74 ? 1.070 2.391 -17.137 1.00 95.62 74 LYS A C 1
ATOM 598 O O . LYS A 1 74 ? 0.519 3.471 -16.950 1.00 95.62 74 LYS A O 1
ATOM 603 N N . ASP A 1 75 ? 1.637 1.690 -16.167 1.00 93.56 75 ASP A N 1
ATOM 604 C CA . ASP A 1 75 ? 1.634 2.132 -14.778 1.00 93.56 75 ASP A CA 1
ATOM 605 C C . ASP A 1 75 ? 3.026 2.650 -14.383 1.00 93.56 75 ASP A C 1
ATOM 607 O O . ASP A 1 75 ? 3.961 1.846 -14.275 1.00 93.56 75 ASP A O 1
ATOM 611 N N . PRO A 1 76 ? 3.199 3.969 -14.156 1.00 92.81 76 PRO A N 1
ATOM 612 C CA . PRO A 1 76 ? 4.491 4.534 -13.771 1.00 92.81 76 PRO A CA 1
ATOM 613 C C . PRO A 1 76 ? 5.054 3.921 -12.487 1.00 92.81 76 PRO A C 1
ATOM 615 O O . PRO A 1 76 ? 6.264 3.736 -12.375 1.00 92.81 76 PRO A O 1
ATOM 618 N N . HIS A 1 77 ? 4.193 3.549 -11.535 1.00 89.62 77 HIS A N 1
ATOM 619 C CA . HIS A 1 77 ? 4.616 2.964 -10.267 1.00 89.62 77 HIS A CA 1
ATOM 620 C C . HIS A 1 77 ? 5.173 1.547 -10.462 1.00 89.62 77 HIS A C 1
ATOM 622 O O . HIS A 1 77 ? 6.217 1.200 -9.905 1.00 89.62 77 HIS A O 1
ATOM 628 N N . ILE A 1 78 ? 4.533 0.734 -11.304 1.00 93.50 78 ILE A N 1
ATOM 629 C CA . ILE A 1 78 ? 5.044 -0.601 -11.641 1.00 93.50 78 ILE A CA 1
ATOM 630 C C . ILE A 1 78 ? 6.338 -0.499 -12.454 1.00 93.50 78 ILE A C 1
ATOM 632 O O . ILE A 1 78 ? 7.316 -1.175 -12.129 1.00 93.50 78 ILE A O 1
ATOM 636 N N . LEU A 1 79 ? 6.384 0.373 -13.462 1.00 96.00 79 LEU A N 1
ATOM 637 C CA . LEU A 1 79 ? 7.586 0.581 -14.271 1.00 96.00 79 LEU A CA 1
ATOM 638 C C . LEU A 1 79 ? 8.761 1.079 -13.424 1.00 96.00 79 LEU A C 1
ATOM 640 O O . LEU A 1 79 ? 9.875 0.583 -13.580 1.00 96.00 79 LEU A O 1
ATOM 644 N N . CYS A 1 80 ? 8.508 1.965 -12.460 1.00 94.88 80 CYS A N 1
ATOM 645 C CA . CYS A 1 80 ? 9.490 2.383 -11.464 1.00 94.88 80 CYS A CA 1
ATOM 646 C C . CYS A 1 80 ? 10.085 1.185 -10.715 1.00 94.88 80 CYS A C 1
ATOM 648 O O . CYS A 1 80 ? 11.302 1.086 -10.587 1.00 94.88 80 CYS A O 1
ATOM 650 N N . SER A 1 81 ? 9.253 0.232 -10.281 1.00 93.94 81 SER A N 1
ATOM 651 C CA . SER A 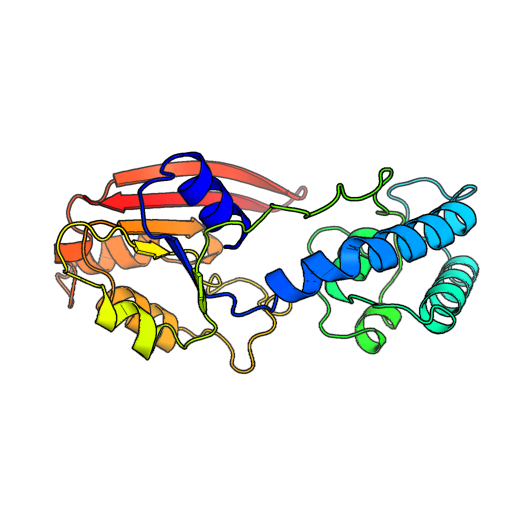1 81 ? 9.727 -0.968 -9.573 1.00 93.94 81 SER A CA 1
ATOM 652 C C . SER A 1 81 ? 10.596 -1.898 -10.433 1.00 93.94 81 SER A C 1
ATOM 654 O O . SER A 1 81 ? 11.426 -2.637 -9.905 1.00 93.94 81 SER A O 1
ATOM 656 N N . TRP A 1 82 ? 10.413 -1.878 -11.756 1.00 96.06 82 TRP A N 1
ATOM 657 C CA . TRP A 1 82 ? 11.152 -2.730 -12.690 1.00 96.06 82 TRP A CA 1
ATOM 658 C C . TRP A 1 82 ? 12.411 -2.075 -13.243 1.00 96.06 82 TRP A C 1
ATOM 660 O O . TRP A 1 82 ? 13.344 -2.785 -13.621 1.00 96.06 82 TRP A O 1
ATOM 670 N N . LEU A 1 83 ? 12.411 -0.746 -13.338 1.00 96.75 83 LEU A N 1
ATOM 671 C CA . LEU A 1 83 ? 13.402 0.006 -14.096 1.00 96.75 83 LEU A CA 1
ATOM 672 C C . LEU A 1 83 ? 14.207 0.978 -13.243 1.00 96.75 83 LEU A C 1
ATOM 674 O O . LEU A 1 83 ? 15.216 1.456 -13.733 1.00 96.75 83 LEU A O 1
ATOM 678 N N . LEU A 1 84 ? 13.836 1.270 -11.995 1.00 95.00 84 LEU A N 1
ATOM 679 C CA . LEU A 1 84 ? 14.642 2.100 -11.096 1.00 95.00 84 LEU A CA 1
ATOM 680 C C . LEU A 1 84 ? 15.220 1.275 -9.943 1.00 95.00 84 LEU A C 1
ATOM 682 O O . LEU A 1 84 ? 14.773 0.170 -9.637 1.00 95.00 84 LEU A O 1
ATOM 686 N N . PHE A 1 85 ? 16.236 1.831 -9.284 1.00 88.38 85 PHE A N 1
ATOM 687 C CA . PHE A 1 85 ? 16.779 1.243 -8.063 1.00 88.38 85 PHE A CA 1
ATOM 688 C C . PHE A 1 85 ? 15.718 1.214 -6.945 1.00 88.38 85 PHE A C 1
ATOM 690 O O . PHE A 1 85 ? 14.842 2.078 -6.879 1.00 88.38 85 PHE A O 1
ATOM 697 N N . SER A 1 86 ? 15.810 0.231 -6.045 1.00 80.81 86 SER A N 1
ATOM 698 C CA . SER A 1 86 ? 14.828 0.029 -4.970 1.00 80.81 86 SER A CA 1
ATOM 699 C C . SER A 1 86 ? 14.625 1.284 -4.110 1.00 80.81 86 SER A C 1
ATOM 701 O O . SER A 1 86 ? 15.585 1.967 -3.748 1.00 80.81 86 SER A O 1
ATOM 703 N N . GLY A 1 87 ? 13.368 1.561 -3.757 1.00 78.75 87 GLY A N 1
ATOM 704 C CA . GLY A 1 87 ? 12.971 2.694 -2.915 1.00 78.75 87 GLY A CA 1
ATOM 705 C C . GLY A 1 87 ? 12.722 4.009 -3.661 1.00 78.75 87 GLY A C 1
ATOM 706 O O . GLY A 1 87 ? 12.314 4.981 -3.027 1.00 78.75 87 GLY A O 1
ATOM 707 N N . GLN A 1 88 ? 12.931 4.051 -4.979 1.00 85.19 88 GLN A N 1
ATOM 708 C CA . GLN A 1 88 ? 12.524 5.187 -5.805 1.00 85.19 88 GLN A CA 1
ATOM 709 C C . GLN A 1 88 ? 11.004 5.204 -6.014 1.00 85.19 88 GLN A C 1
ATOM 711 O O . GLN A 1 88 ? 10.339 4.167 -5.970 1.00 85.19 88 GLN A O 1
ATOM 716 N N . GLN A 1 89 ? 10.459 6.399 -6.225 1.00 85.31 89 GLN A N 1
ATOM 717 C CA . GLN A 1 89 ? 9.058 6.633 -6.564 1.00 85.31 89 GLN A CA 1
ATOM 718 C C . GLN A 1 89 ? 9.011 7.691 -7.666 1.00 85.31 89 GLN A C 1
ATOM 720 O O . GLN A 1 89 ? 9.856 8.582 -7.677 1.00 85.31 89 GLN A O 1
ATOM 725 N N . VAL A 1 90 ? 8.044 7.564 -8.572 1.00 88.69 90 VAL A N 1
ATOM 726 C CA . VAL A 1 90 ? 7.767 8.522 -9.650 1.00 88.69 90 VAL A CA 1
ATOM 727 C C . VAL A 1 90 ? 6.259 8.646 -9.822 1.00 88.69 90 VAL A C 1
ATOM 729 O O . VAL A 1 90 ? 5.525 7.674 -9.613 1.00 88.69 90 VAL A O 1
ATOM 732 N N . LYS A 1 91 ? 5.800 9.831 -10.214 1.00 85.38 91 LYS A N 1
ATOM 733 C CA . LYS A 1 91 ? 4.381 10.147 -10.416 1.00 85.38 91 LYS A CA 1
ATOM 734 C C . LYS A 1 91 ? 3.945 9.994 -11.867 1.00 85.38 91 LYS A C 1
ATOM 736 O O . LYS A 1 91 ? 2.754 9.834 -12.125 1.00 85.38 91 LYS A O 1
ATOM 741 N N . SER A 1 92 ? 4.884 10.043 -12.811 1.00 91.69 92 SER A N 1
ATOM 742 C CA . SER A 1 92 ? 4.584 10.004 -14.242 1.00 91.69 92 SER A CA 1
ATOM 743 C C . SER A 1 92 ? 5.667 9.296 -15.061 1.00 91.69 92 SER A C 1
ATOM 745 O O . SER A 1 92 ? 6.7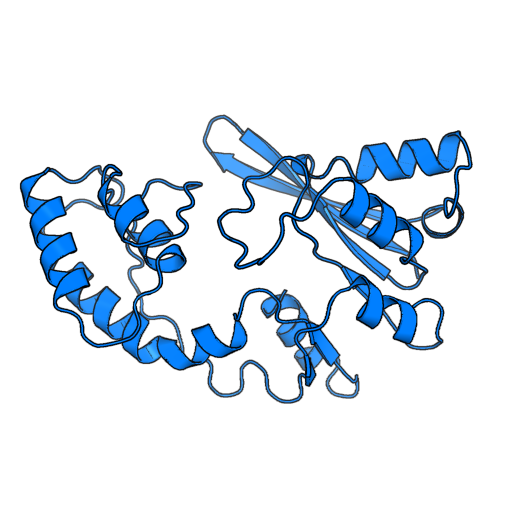61 9.008 -14.565 1.00 91.69 92 SER A O 1
ATOM 747 N N . LEU A 1 93 ? 5.352 8.990 -16.324 1.00 95.38 93 LEU A N 1
ATOM 748 C CA . LEU A 1 93 ? 6.319 8.410 -17.262 1.00 95.38 93 LEU A CA 1
ATOM 749 C C . LEU A 1 93 ? 7.412 9.417 -17.628 1.00 95.38 93 LEU A C 1
ATOM 751 O O . LEU A 1 93 ? 8.576 9.046 -17.737 1.00 95.38 93 LEU A O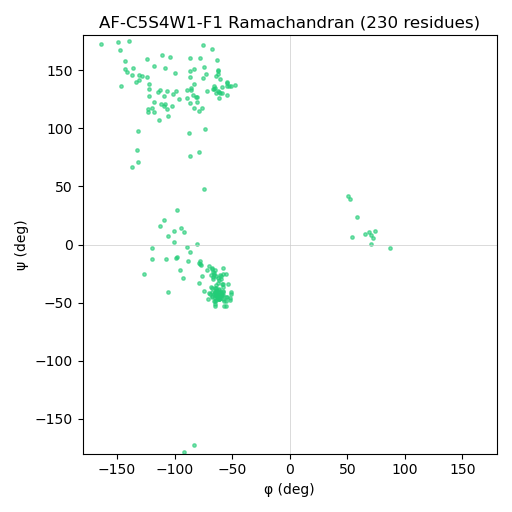 1
ATOM 755 N N . GLU A 1 94 ? 7.066 10.697 -17.749 1.00 95.38 94 GLU A N 1
ATOM 756 C CA . GLU A 1 94 ? 8.034 11.759 -18.014 1.00 95.38 94 GLU A CA 1
ATOM 757 C C . GLU A 1 94 ? 9.081 11.822 -16.900 1.00 95.38 94 GLU A C 1
ATOM 759 O O . GLU A 1 94 ? 10.279 11.844 -17.181 1.00 95.38 94 GLU A O 1
ATOM 764 N N . GLU A 1 95 ? 8.644 11.774 -15.635 1.00 94.75 95 GLU A N 1
ATOM 765 C CA . GLU A 1 95 ? 9.549 11.721 -14.487 1.00 94.75 95 GLU A CA 1
ATOM 766 C C . GLU A 1 95 ? 10.413 10.455 -14.522 1.00 94.75 95 GLU A C 1
ATOM 768 O O . GLU A 1 95 ? 11.636 10.550 -14.389 1.00 94.75 95 GLU A O 1
ATOM 773 N N . LEU A 1 96 ? 9.810 9.287 -14.782 1.00 96.06 96 LEU A N 1
ATOM 774 C CA . LEU A 1 96 ? 10.525 8.015 -14.929 1.00 96.06 96 LEU A CA 1
ATOM 775 C C . LEU A 1 96 ? 11.671 8.129 -15.946 1.00 96.06 96 LEU A C 1
ATOM 777 O O . LEU A 1 96 ? 12.792 7.705 -15.663 1.00 96.06 96 LEU A O 1
ATOM 781 N N . TYR A 1 97 ? 11.431 8.739 -17.108 1.00 96.50 97 TYR A N 1
ATOM 782 C CA . TYR A 1 97 ? 12.421 8.830 -18.183 1.00 96.50 97 TYR A CA 1
ATOM 783 C C . TYR A 1 97 ? 13.600 9.755 -17.872 1.00 96.50 97 TYR A C 1
ATOM 785 O O . TYR A 1 97 ? 14.664 9.611 -18.485 1.00 96.50 97 TYR A O 1
ATOM 793 N N . THR A 1 98 ? 13.483 10.654 -16.893 1.00 95.12 98 THR A N 1
ATOM 794 C CA . THR A 1 98 ? 14.622 11.470 -16.435 1.00 95.12 98 THR A CA 1
ATOM 795 C C . THR A 1 98 ? 15.653 10.665 -15.637 1.00 95.12 98 THR A C 1
ATOM 797 O O . THR A 1 98 ? 16.821 11.046 -15.587 1.00 95.12 98 THR A O 1
ATOM 800 N N . GLN A 1 99 ? 15.257 9.524 -15.065 1.00 95.19 99 GLN A N 1
ATOM 801 C CA . GLN A 1 99 ? 16.070 8.741 -14.133 1.00 95.19 99 GLN A CA 1
ATOM 802 C C . GLN A 1 99 ? 17.007 7.747 -14.834 1.00 95.19 99 GLN A C 1
ATOM 804 O O . GLN A 1 99 ? 16.806 7.366 -15.989 1.00 95.19 99 GLN A O 1
ATOM 809 N N . ASP A 1 100 ? 18.038 7.284 -14.130 1.00 95.06 100 ASP A N 1
ATOM 810 C CA . ASP A 1 100 ? 18.873 6.172 -14.592 1.00 95.06 100 ASP A CA 1
ATOM 811 C C . ASP A 1 100 ? 18.111 4.844 -14.493 1.00 95.06 100 ASP A C 1
ATOM 813 O O . ASP A 1 100 ? 17.556 4.523 -13.440 1.00 95.06 100 ASP A O 1
ATOM 817 N N . PHE A 1 101 ? 18.139 4.040 -15.561 1.00 97.44 101 PHE A N 1
ATOM 818 C CA . PHE A 1 101 ? 17.485 2.733 -15.553 1.00 97.44 101 PHE A CA 1
ATOM 819 C C . PHE A 1 101 ? 18.388 1.631 -14.986 1.00 97.44 101 PHE A C 1
ATOM 821 O O . PHE A 1 101 ? 19.595 1.591 -15.224 1.00 97.44 101 PHE A O 1
ATOM 828 N N . TRP A 1 102 ? 17.774 0.700 -14.268 1.00 97.31 102 TRP A N 1
ATOM 829 C CA . TRP A 1 102 ? 18.351 -0.482 -13.648 1.00 97.31 102 TRP A CA 1
ATOM 830 C C . TRP A 1 102 ? 17.548 -1.713 -14.056 1.00 97.31 102 TRP A C 1
ATOM 832 O O . TRP A 1 102 ? 16.328 -1.660 -14.174 1.00 97.31 102 TRP A O 1
ATOM 842 N N . HIS A 1 103 ? 18.215 -2.852 -14.237 1.00 96.62 103 HIS A N 1
ATOM 843 C CA . HIS A 1 103 ? 17.527 -4.109 -14.518 1.00 96.62 103 HIS A CA 1
ATOM 844 C C . HIS A 1 103 ? 16.941 -4.706 -13.225 1.00 96.62 103 HIS A C 1
ATOM 846 O O . HIS A 1 103 ? 17.504 -5.633 -12.640 1.00 96.62 103 HIS A O 1
ATOM 852 N N . CYS A 1 104 ? 15.792 -4.193 -12.789 1.00 96.00 104 CYS A N 1
ATOM 853 C CA . CYS A 1 104 ? 15.047 -4.664 -11.614 1.00 96.00 104 CYS A CA 1
ATOM 854 C C . CYS A 1 104 ? 13.779 -5.458 -11.983 1.00 96.00 104 CYS A C 1
ATOM 856 O O . CYS A 1 104 ? 13.000 -5.831 -11.108 1.00 96.00 104 CYS A O 1
ATOM 858 N N . LEU A 1 105 ? 13.592 -5.757 -13.273 1.00 95.69 105 LEU A N 1
ATOM 859 C CA . LEU A 1 105 ? 12.410 -6.416 -13.824 1.00 95.69 105 LEU A CA 1
ATOM 860 C C . LEU A 1 105 ? 12.043 -7.716 -13.085 1.00 95.69 105 LEU A C 1
ATOM 862 O O . LEU A 1 105 ? 12.884 -8.577 -12.784 1.00 95.69 105 LEU A O 1
ATOM 866 N N . ARG A 1 106 ? 10.741 -7.875 -12.831 1.00 93.25 106 ARG A N 1
ATOM 867 C CA . ARG A 1 106 ? 10.167 -9.110 -12.292 1.00 93.25 106 ARG A CA 1
ATOM 868 C C . ARG A 1 106 ? 10.288 -10.244 -13.315 1.00 93.25 106 ARG A C 1
ATOM 870 O O . ARG A 1 106 ? 9.966 -10.078 -14.490 1.00 93.25 106 ARG A O 1
ATOM 877 N N . GLN A 1 107 ? 10.732 -11.414 -12.857 1.00 91.31 107 GLN A N 1
ATOM 878 C CA . GLN A 1 107 ? 10.997 -12.564 -13.735 1.00 91.31 107 GLN A CA 1
ATOM 879 C C . GLN A 1 107 ? 9.733 -13.322 -14.148 1.00 91.31 107 GLN A C 1
ATOM 881 O O . GLN A 1 107 ? 9.674 -13.833 -15.260 1.00 91.31 107 GLN A O 1
ATOM 886 N N . SER A 1 108 ? 8.728 -13.377 -13.277 1.00 94.56 108 SER A N 1
ATOM 887 C CA . SER A 1 108 ? 7.453 -14.041 -13.540 1.00 94.56 108 SER A CA 1
ATOM 888 C C . SER A 1 108 ? 6.340 -13.041 -13.840 1.00 94.56 108 SER A C 1
ATOM 890 O O . SER A 1 108 ? 6.425 -11.860 -13.484 1.00 94.56 108 SER A O 1
ATOM 892 N N . ASP A 1 109 ? 5.272 -13.544 -14.450 1.00 95.38 109 ASP A N 1
ATOM 893 C CA . ASP A 1 109 ? 4.014 -12.822 -14.629 1.00 95.38 109 ASP A CA 1
ATOM 894 C C . ASP A 1 109 ? 3.244 -12.709 -13.312 1.00 95.38 109 ASP A C 1
ATOM 896 O O . ASP A 1 109 ? 3.343 -13.569 -12.425 1.00 95.38 109 ASP A O 1
ATOM 900 N N . TYR A 1 110 ? 2.522 -11.606 -13.146 1.00 94.75 110 TYR A N 1
ATOM 901 C CA . TYR A 1 110 ? 1.559 -11.449 -12.065 1.00 94.75 110 TYR A CA 1
ATOM 902 C C . TYR A 1 110 ? 0.424 -12.456 -12.286 1.00 94.75 110 TYR A C 1
ATOM 904 O O . TYR A 1 110 ? -0.052 -12.577 -13.419 1.00 94.75 110 TYR A O 1
ATOM 912 N N . PRO A 1 111 ? 0.005 -13.195 -11.243 1.00 94.12 111 PRO A N 1
ATOM 913 C CA . PRO A 1 111 ? -1.136 -14.094 -11.356 1.00 94.12 111 PRO A CA 1
ATOM 914 C C . PRO A 1 111 ? -2.411 -13.300 -11.663 1.00 94.12 111 PRO A C 1
ATOM 916 O O . PRO A 1 111 ? -2.483 -12.105 -11.373 1.00 94.12 111 PRO A O 1
ATOM 919 N N . SER A 1 112 ? -3.417 -13.978 -12.220 1.00 92.88 112 SER A N 1
ATOM 920 C CA . SER A 1 112 ? -4.748 -13.390 -12.399 1.00 92.88 112 SER A CA 1
ATOM 921 C C . SER A 1 112 ? -5.283 -12.866 -11.063 1.00 92.88 112 SER A C 1
ATOM 923 O O . SER A 1 112 ? -5.121 -13.517 -10.030 1.00 92.88 112 SER A O 1
ATOM 925 N N . ALA A 1 113 ? -5.931 -11.702 -11.099 1.00 93.44 113 ALA A N 1
ATOM 926 C CA . ALA A 1 113 ? -6.671 -11.154 -9.965 1.00 93.44 113 ALA A CA 1
ATOM 927 C C . ALA A 1 113 ? -8.166 -11.515 -10.006 1.00 93.44 113 ALA A C 1
ATOM 929 O O . ALA A 1 113 ? -8.963 -10.916 -9.284 1.00 93.44 113 ALA A O 1
ATOM 930 N N . GLU A 1 114 ? -8.559 -12.477 -10.843 1.00 93.12 114 GLU A N 1
ATOM 931 C CA . GLU A 1 114 ? -9.917 -13.018 -10.844 1.00 93.12 114 GLU A CA 1
ATOM 932 C C . GLU A 1 114 ? -10.295 -13.514 -9.443 1.00 93.12 114 GLU A C 1
ATOM 934 O O . GLU A 1 114 ? -9.538 -14.231 -8.787 1.00 93.12 114 GLU A O 1
ATOM 939 N N . GLY A 1 115 ? -11.445 -13.057 -8.954 1.00 92.12 115 GLY A N 1
ATOM 940 C CA . GLY A 1 115 ? -11.929 -13.356 -7.611 1.00 92.12 115 GLY A CA 1
ATOM 941 C C . GLY A 1 115 ? -11.158 -12.691 -6.461 1.00 92.12 115 GLY A C 1
ATOM 942 O O . GLY A 1 115 ? -11.493 -12.895 -5.293 1.00 92.12 115 GLY A O 1
ATOM 943 N N . TYR A 1 116 ? -10.119 -11.889 -6.738 1.00 93.56 116 TYR A N 1
ATOM 944 C CA . TYR A 1 116 ? -9.227 -11.372 -5.694 1.00 93.56 116 TYR A CA 1
ATOM 945 C C . TYR A 1 116 ? -9.941 -10.444 -4.702 1.00 93.56 116 TYR A C 1
ATOM 947 O O . TYR A 1 116 ? -9.637 -10.471 -3.513 1.00 93.56 116 TYR A O 1
ATOM 955 N N . LEU A 1 117 ? -10.912 -9.645 -5.146 1.00 94.81 117 LEU A N 1
ATOM 956 C CA . LEU A 1 117 ? -11.685 -8.745 -4.276 1.00 94.81 117 LEU A CA 1
ATOM 957 C C . LEU A 1 117 ? -13.142 -9.202 -4.086 1.00 94.81 117 LEU A C 1
ATOM 959 O O . LEU A 1 117 ? -13.992 -8.403 -3.695 1.00 94.81 117 LEU A O 1
ATOM 963 N N . ASP A 1 118 ? -13.445 -10.481 -4.323 1.00 94.88 118 ASP A N 1
ATOM 964 C CA . ASP A 1 118 ? -14.815 -10.987 -4.218 1.00 94.88 118 ASP A CA 1
ATOM 965 C C . ASP A 1 118 ? -15.394 -10.815 -2.810 1.00 94.88 118 ASP A C 1
ATOM 967 O O . ASP A 1 118 ? -14.802 -11.179 -1.790 1.00 94.88 118 ASP A O 1
ATOM 971 N N . GLY A 1 119 ? -16.600 -10.245 -2.757 1.00 94.69 119 GLY A N 1
ATOM 972 C CA . GLY A 1 119 ? -17.310 -9.972 -1.509 1.00 94.69 119 GLY A CA 1
ATOM 973 C C . GLY A 1 119 ? -16.702 -8.852 -0.655 1.00 94.69 119 GLY A C 1
ATOM 974 O O . GLY A 1 119 ? -17.147 -8.671 0.484 1.00 94.69 119 GLY A O 1
ATOM 975 N N . VAL A 1 120 ? -15.711 -8.118 -1.171 1.00 96.94 120 VAL A N 1
ATOM 976 C CA . VAL A 1 120 ? -15.210 -6.870 -0.584 1.00 96.94 120 VAL A CA 1
ATOM 977 C C . VAL A 1 120 ? -16.022 -5.706 -1.151 1.00 96.94 120 VAL A C 1
ATOM 979 O O . VAL A 1 120 ? -16.136 -5.539 -2.361 1.00 96.94 120 VAL A O 1
ATOM 982 N N . GLU A 1 121 ? -16.594 -4.886 -0.274 1.00 96.81 121 GLU A N 1
ATOM 983 C CA . GLU A 1 121 ? -17.245 -3.636 -0.661 1.00 96.81 121 GLU A CA 1
ATOM 984 C C . GLU A 1 121 ? -16.172 -2.576 -0.900 1.00 96.81 121 GLU A C 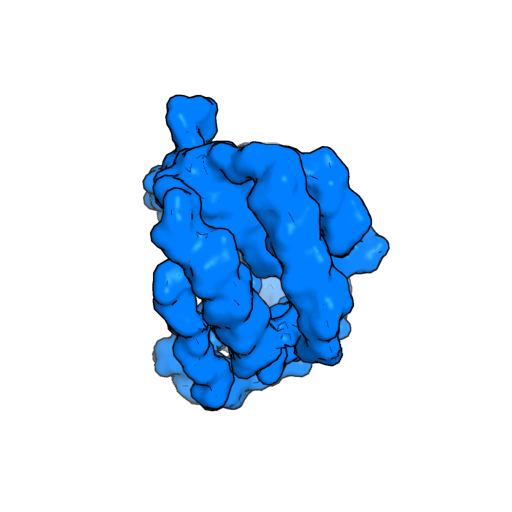1
ATOM 986 O O . GLU A 1 121 ? -15.464 -2.194 0.029 1.00 96.81 121 GLU A O 1
ATOM 991 N N . ILE A 1 122 ? -16.040 -2.117 -2.141 1.00 95.44 122 ILE A N 1
ATOM 992 C CA . ILE A 1 122 ? -15.046 -1.114 -2.521 1.00 95.44 122 ILE A CA 1
ATOM 993 C C . ILE A 1 122 ? -15.709 0.260 -2.499 1.00 95.44 122 ILE A C 1
ATOM 995 O O . ILE A 1 122 ? -16.721 0.483 -3.162 1.00 95.44 122 ILE A O 1
ATOM 999 N N . VAL A 1 123 ? -15.125 1.180 -1.741 1.00 95.44 123 VAL A N 1
ATOM 1000 C CA . VAL A 1 123 ? -15.509 2.593 -1.698 1.00 95.44 123 VAL A CA 1
ATOM 1001 C C . VAL A 1 123 ? -14.294 3.455 -2.012 1.00 95.44 123 VAL A C 1
ATOM 1003 O O . VAL A 1 123 ? -13.161 3.010 -1.864 1.00 95.44 123 VAL A O 1
ATOM 1006 N N . CYS A 1 124 ? -14.521 4.695 -2.422 1.00 92.69 124 CYS A N 1
ATOM 1007 C CA . CYS A 1 124 ? -13.474 5.700 -2.578 1.00 92.69 124 CYS A CA 1
ATOM 1008 C C . CYS A 1 124 ? -13.973 6.983 -1.908 1.00 92.69 124 CYS A C 1
ATOM 1010 O O . CYS A 1 124 ? -14.544 7.865 -2.548 1.00 92.69 124 CYS A O 1
ATOM 1012 N N . GLU A 1 125 ? -13.840 7.044 -0.585 1.00 91.38 125 GLU A N 1
ATOM 1013 C CA . GLU A 1 125 ? -14.389 8.112 0.252 1.00 91.38 125 GLU A CA 1
ATOM 1014 C C . GLU A 1 125 ? -13.325 8.644 1.206 1.00 91.38 125 GLU A C 1
ATOM 1016 O O . GLU A 1 125 ? -12.574 7.873 1.801 1.00 91.38 125 GLU A O 1
ATOM 1021 N N . SER A 1 126 ? -13.306 9.959 1.443 1.00 91.19 126 SER A N 1
ATOM 1022 C CA . SER A 1 126 ? -12.425 10.556 2.451 1.00 91.19 126 SER A CA 1
ATOM 1023 C C . SER A 1 126 ? -12.578 9.874 3.812 1.00 91.19 126 SER A C 1
ATOM 1025 O O . SER A 1 126 ? -13.696 9.656 4.286 1.00 91.19 126 SER A O 1
ATOM 1027 N N . PHE A 1 127 ? -11.459 9.591 4.491 1.00 92.81 127 PHE A N 1
ATOM 1028 C CA . PHE A 1 127 ? -11.506 9.000 5.831 1.00 92.81 127 PHE A CA 1
ATOM 1029 C C . PHE A 1 127 ? -12.245 9.909 6.831 1.00 92.81 127 PHE A C 1
ATOM 1031 O O . PHE A 1 127 ? -12.862 9.396 7.764 1.00 92.81 127 PHE A O 1
ATOM 1038 N N . HIS A 1 128 ? -12.264 11.229 6.585 1.00 92.94 128 HIS A N 1
ATOM 1039 C CA . HIS A 1 128 ? -13.050 12.216 7.339 1.00 92.94 128 HIS A CA 1
ATOM 1040 C C . HIS A 1 128 ? -14.551 11.923 7.330 1.00 92.94 128 HIS A C 1
ATOM 1042 O O . HIS A 1 128 ? -15.255 12.351 8.234 1.00 92.94 128 HIS A O 1
ATOM 1048 N N . GLN A 1 129 ? -15.051 11.210 6.320 1.00 94.38 129 GLN A N 1
ATOM 1049 C CA . GLN A 1 129 ? -16.460 10.831 6.187 1.00 94.38 129 GLN A CA 1
ATOM 1050 C C . GLN A 1 129 ? -16.667 9.349 6.501 1.00 94.38 129 GLN A C 1
ATOM 1052 O O . GLN A 1 129 ? -17.616 8.981 7.196 1.00 94.38 129 GLN A O 1
ATOM 1057 N N . LEU A 1 130 ? -15.754 8.495 6.033 1.00 95.31 130 LEU A N 1
ATOM 1058 C CA . LEU A 1 130 ? -15.882 7.051 6.165 1.00 95.31 130 LEU A CA 1
ATOM 1059 C C . LEU A 1 130 ? -15.698 6.574 7.610 1.00 95.31 130 LEU A C 1
ATOM 1061 O O . LEU A 1 130 ? -16.512 5.795 8.102 1.00 95.31 130 LEU A O 1
ATOM 1065 N N . VAL A 1 131 ? -14.659 7.042 8.310 1.00 95.75 131 VAL A N 1
ATOM 1066 C CA . VAL A 1 131 ? -14.350 6.574 9.673 1.00 95.75 131 VAL A CA 1
ATOM 1067 C C . VAL A 1 131 ? -15.452 6.953 10.674 1.00 95.75 131 VAL A C 1
ATOM 1069 O O . VAL A 1 131 ? -15.896 6.059 11.399 1.00 95.75 131 VAL A O 1
ATOM 1072 N N . PRO A 1 132 ? -15.991 8.193 10.706 1.00 95.69 132 PRO A N 1
ATOM 1073 C CA . PRO A 1 132 ? -17.068 8.551 11.636 1.00 95.69 132 PRO A CA 1
ATOM 1074 C C . PRO A 1 132 ? -18.345 7.719 11.487 1.00 95.69 132 PRO A C 1
ATOM 1076 O O . PRO A 1 132 ? -19.076 7.533 12.457 1.00 95.69 132 PRO A O 1
ATOM 1079 N N . ARG A 1 133 ? -18.622 7.174 10.294 1.00 95.62 133 ARG A N 1
ATOM 1080 C CA . ARG A 1 133 ? -19.779 6.289 10.078 1.00 95.62 133 ARG A CA 1
ATOM 1081 C C . ARG A 1 133 ? -19.681 4.983 10.861 1.00 95.62 133 ARG A C 1
ATOM 1083 O O . ARG A 1 133 ? -20.716 4.346 11.064 1.00 95.62 133 ARG A O 1
ATOM 1090 N N . PHE A 1 134 ? -18.484 4.562 11.265 1.00 95.38 134 PHE A N 1
ATOM 1091 C CA . PHE A 1 134 ? -18.242 3.245 11.859 1.00 95.38 134 PHE A CA 1
ATOM 1092 C C . PHE A 1 134 ? -17.525 3.291 13.211 1.00 95.38 134 PHE A C 1
ATOM 1094 O O . PHE A 1 134 ? -17.703 2.379 14.015 1.00 95.38 134 PHE A O 1
ATOM 1101 N N . SER A 1 135 ? -16.750 4.339 13.483 1.00 92.25 135 SER A N 1
ATOM 1102 C CA . SER A 1 135 ? -15.980 4.471 14.719 1.00 92.25 135 SER A CA 1
ATOM 1103 C C . SER A 1 135 ? -16.872 4.444 15.963 1.00 92.25 135 SER A C 1
ATOM 1105 O O . SER A 1 135 ? -17.931 5.073 15.998 1.00 92.25 135 SER A O 1
ATOM 1107 N N . GLY A 1 136 ? -16.452 3.685 16.979 1.00 88.12 136 GLY A N 1
ATOM 1108 C CA . GLY A 1 136 ? -17.178 3.530 18.244 1.00 88.12 136 GLY A CA 1
ATOM 1109 C C . GLY A 1 136 ? -18.457 2.68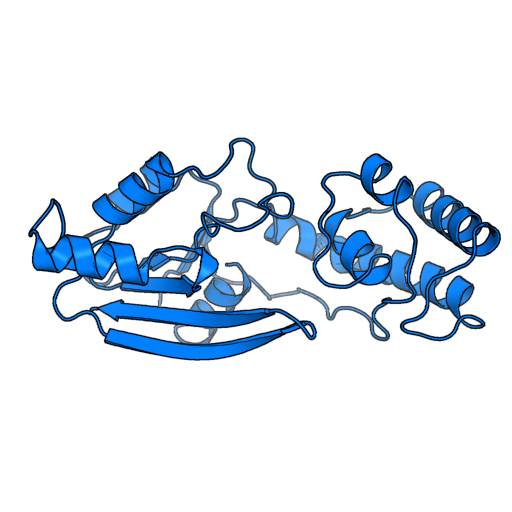5 18.169 1.00 88.12 136 GLY A C 1
ATOM 1110 O O . GLY A 1 136 ? -19.177 2.607 19.161 1.00 88.12 136 GLY A O 1
ATOM 1111 N N . LYS A 1 137 ? -18.763 2.055 17.026 1.00 92.69 137 LYS A N 1
ATOM 1112 C CA . LYS A 1 137 ? -19.908 1.141 16.896 1.00 92.69 137 LYS A CA 1
ATOM 1113 C C . LYS A 1 137 ? -19.545 -0.282 17.313 1.00 92.69 137 LYS A C 1
ATOM 1115 O O . LYS A 1 137 ? -18.426 -0.745 17.107 1.00 92.69 137 LYS A O 1
ATOM 1120 N N . GLU A 1 138 ? -20.527 -1.005 17.842 1.00 92.75 138 GLU A N 1
ATOM 1121 C CA . GLU A 1 138 ? -20.367 -2.424 18.157 1.00 92.75 138 GLU A CA 1
ATOM 1122 C C . GLU A 1 138 ? -20.078 -3.259 16.901 1.00 92.75 138 GLU A C 1
ATOM 1124 O O . GLU A 1 138 ? -20.606 -2.991 15.820 1.00 92.75 138 GLU A O 1
ATOM 1129 N N . LYS A 1 139 ? -19.272 -4.318 17.061 1.00 93.25 139 LYS A N 1
ATOM 1130 C CA . LYS A 1 139 ? -18.923 -5.288 16.001 1.00 93.25 139 LYS A CA 1
ATOM 1131 C C . LYS A 1 139 ? -18.253 -4.668 14.764 1.00 93.25 139 LYS A C 1
ATOM 1133 O O . LYS A 1 139 ? -18.283 -5.261 13.687 1.00 93.25 139 LYS A O 1
ATOM 1138 N N . VAL A 1 140 ? -17.616 -3.511 14.917 1.00 96.62 140 VAL A N 1
ATOM 1139 C CA . VAL A 1 140 ? -16.785 -2.873 13.889 1.00 96.62 140 VAL A CA 1
ATOM 1140 C C . VAL A 1 140 ? -15.335 -2.959 14.317 1.00 96.62 140 VAL A C 1
ATOM 1142 O O . VAL A 1 140 ? -15.029 -2.496 15.400 1.00 96.62 140 VAL A O 1
ATOM 1145 N N . LEU A 1 141 ? -14.452 -3.471 13.457 1.00 96.81 141 LEU A N 1
ATOM 1146 C CA . LEU A 1 141 ? -12.999 -3.382 13.621 1.00 96.81 141 LEU A CA 1
ATOM 1147 C C . LEU A 1 141 ? -12.436 -2.407 12.585 1.00 96.81 141 LEU A C 1
ATOM 1149 O O . LEU A 1 141 ? -12.583 -2.641 11.385 1.00 96.81 141 LEU A O 1
ATOM 1153 N N . LEU A 1 142 ? -11.771 -1.342 13.035 1.00 97.12 142 LEU A N 1
ATOM 1154 C CA . LEU A 1 142 ? -11.051 -0.439 12.135 1.00 97.12 142 LEU A CA 1
ATOM 1155 C C . LEU A 1 142 ? -9.677 -1.027 11.799 1.00 97.12 142 LEU A C 1
ATOM 1157 O O . LEU A 1 142 ? -8.911 -1.352 12.702 1.00 97.12 142 LEU A O 1
ATOM 1161 N N . VAL A 1 143 ? -9.350 -1.143 10.513 1.00 96.50 143 VAL A N 1
ATOM 1162 C CA . VAL A 1 143 ? -8.008 -1.521 10.045 1.00 96.50 143 VAL A CA 1
ATOM 1163 C C . VAL A 1 143 ? -7.420 -0.319 9.317 1.00 96.50 143 VAL A C 1
ATOM 1165 O O . VAL A 1 143 ? -7.877 0.039 8.235 1.00 96.50 143 VAL A O 1
ATOM 1168 N N . LEU A 1 144 ? -6.458 0.341 9.954 1.00 95.00 144 LEU A N 1
ATOM 1169 C CA . LEU A 1 144 ? -5.941 1.647 9.559 1.00 95.00 144 LEU A CA 1
ATOM 1170 C C . LEU A 1 144 ? -4.503 1.501 9.068 1.00 95.00 144 LEU A C 1
ATOM 1172 O O . LEU A 1 144 ? -3.641 1.042 9.808 1.00 95.00 144 LEU A O 1
ATOM 1176 N N . ASP A 1 145 ? -4.265 1.887 7.820 1.00 92.00 145 ASP A N 1
ATOM 1177 C CA . ASP A 1 145 ? -2.973 1.799 7.129 1.00 92.00 145 ASP A CA 1
ATOM 1178 C C . ASP A 1 145 ? -2.733 3.109 6.351 1.00 92.00 145 ASP A C 1
ATOM 1180 O O . ASP A 1 145 ? -2.859 3.136 5.125 1.00 92.00 145 ASP A O 1
ATOM 1184 N N . PRO A 1 146 ? -2.556 4.245 7.059 1.00 89.69 146 PRO A N 1
ATOM 1185 C CA . PRO A 1 146 ? -2.432 5.554 6.423 1.00 89.69 146 PRO A CA 1
ATOM 1186 C C . PRO A 1 146 ? -1.033 5.776 5.822 1.00 89.69 146 PRO A C 1
ATOM 1188 O O . PRO A 1 146 ? -0.065 5.157 6.271 1.00 89.69 146 PRO A O 1
ATOM 1191 N N . PRO A 1 147 ? -0.876 6.732 4.885 1.00 85.50 147 PRO A N 1
ATOM 1192 C CA . PRO A 1 147 ? 0.443 7.200 4.468 1.00 85.50 147 PRO A CA 1
ATOM 1193 C C . PRO A 1 147 ? 1.284 7.669 5.667 1.00 85.50 147 PRO A C 1
ATOM 1195 O O . PRO A 1 147 ? 0.799 8.373 6.553 1.00 85.50 147 PRO A O 1
ATOM 1198 N N . TYR A 1 148 ? 2.564 7.294 5.705 1.00 83.69 148 TYR A N 1
ATOM 1199 C CA . TYR A 1 148 ? 3.448 7.632 6.825 1.00 83.69 148 TYR A CA 1
ATOM 1200 C C . TYR A 1 148 ? 4.046 9.037 6.663 1.00 83.69 148 TYR A C 1
ATOM 1202 O O . TYR A 1 148 ? 4.651 9.341 5.633 1.00 83.69 148 TYR A O 1
ATOM 1210 N N . LEU A 1 149 ? 3.929 9.868 7.705 1.00 79.38 149 LEU A N 1
ATOM 1211 C CA . LEU A 1 149 ? 4.282 11.296 7.692 1.00 79.38 149 LEU A CA 1
ATOM 1212 C C . LEU A 1 149 ? 5.689 11.609 7.160 1.00 79.38 149 LEU A C 1
ATOM 1214 O O . LEU A 1 149 ? 5.855 12.550 6.389 1.00 79.38 149 LEU A O 1
ATOM 1218 N N . CYS A 1 150 ? 6.701 10.827 7.537 1.00 75.94 150 CYS A N 1
ATOM 1219 C CA . CYS A 1 150 ? 8.094 11.044 7.136 1.00 75.94 150 CYS A CA 1
ATOM 1220 C C . CYS A 1 150 ? 8.508 10.161 5.944 1.00 75.94 150 CYS A C 1
ATOM 1222 O O . CYS A 1 150 ? 9.670 9.762 5.829 1.00 75.94 150 CYS A O 1
ATOM 1224 N N . THR A 1 151 ? 7.567 9.812 5.060 1.00 66.81 151 THR A N 1
ATOM 1225 C CA . THR A 1 151 ? 7.845 9.069 3.821 1.00 66.81 151 THR A CA 1
ATOM 1226 C C . THR A 1 151 ? 7.487 9.870 2.580 1.00 66.81 151 THR A C 1
ATOM 1228 O O . THR A 1 151 ? 6.607 10.726 2.604 1.00 66.81 151 THR A O 1
ATOM 1231 N N . LYS A 1 152 ? 8.161 9.567 1.464 1.00 67.69 152 LYS A N 1
ATOM 1232 C CA . LYS A 1 152 ? 7.697 10.015 0.151 1.00 67.69 152 LYS A CA 1
ATOM 1233 C C . LYS A 1 152 ? 6.317 9.412 -0.114 1.00 67.69 152 LYS A C 1
ATOM 1235 O O . LYS A 1 152 ? 6.154 8.193 -0.034 1.00 67.69 152 LYS A O 1
ATOM 1240 N N . GLN A 1 153 ? 5.355 10.271 -0.440 1.00 67.19 153 GLN A N 1
ATOM 1241 C CA . GLN A 1 153 ? 3.972 9.877 -0.714 1.00 67.19 153 GLN A CA 1
ATOM 1242 C C . GLN A 1 153 ? 3.657 9.804 -2.217 1.00 67.19 153 GLN A C 1
ATOM 1244 O O . GLN A 1 153 ? 2.505 9.690 -2.607 1.00 67.19 153 GLN A O 1
ATOM 1249 N N . GLU A 1 154 ? 4.673 9.864 -3.079 1.00 64.31 154 GLU A N 1
ATOM 1250 C CA . GLU A 1 154 ? 4.521 9.957 -4.539 1.00 64.31 154 GLU A CA 1
ATOM 1251 C C . GLU A 1 154 ? 3.929 8.683 -5.153 1.00 64.31 154 GLU A C 1
ATOM 1253 O O . GLU A 1 154 ? 3.368 8.715 -6.243 1.00 64.31 154 GLU A O 1
ATOM 1258 N N . SER A 1 155 ? 4.028 7.567 -4.429 1.00 56.34 155 SER A N 1
ATOM 1259 C CA . SER A 1 155 ? 3.380 6.299 -4.768 1.00 56.34 155 SER A CA 1
ATOM 1260 C C . SER A 1 155 ? 1.883 6.248 -4.445 1.00 56.34 155 SER A C 1
ATOM 1262 O O . SER A 1 155 ? 1.190 5.395 -5.001 1.00 56.34 155 SER A O 1
ATOM 1264 N N . TYR A 1 156 ? 1.368 7.141 -3.594 1.00 57.97 156 TYR A N 1
ATOM 1265 C CA . TYR A 1 156 ? -0.063 7.248 -3.330 1.00 57.97 156 TYR A CA 1
ATOM 1266 C C . TYR A 1 156 ? -0.682 8.177 -4.381 1.00 57.97 156 TYR A C 1
ATOM 1268 O O . TYR A 1 156 ? -0.295 9.340 -4.489 1.00 57.97 156 TYR A O 1
ATOM 1276 N N . LYS A 1 157 ? -1.667 7.695 -5.153 1.00 56.81 157 LYS A N 1
ATOM 1277 C CA . LYS A 1 157 ? -2.425 8.518 -6.121 1.00 56.81 157 LYS A CA 1
ATOM 1278 C C . LYS A 1 157 ? -3.427 9.450 -5.413 1.00 56.81 157 LYS A C 1
ATOM 1280 O O . LYS A 1 157 ? -4.600 9.495 -5.763 1.00 56.81 157 LYS A O 1
ATOM 1285 N N . GLN A 1 158 ? -2.994 10.171 -4.383 1.00 59.31 158 GLN A N 1
ATOM 1286 C CA . GLN A 1 158 ? -3.850 11.103 -3.655 1.00 59.31 158 GLN A CA 1
ATOM 1287 C C . GLN A 1 158 ? -3.855 12.471 -4.344 1.00 59.31 158 GLN A C 1
ATOM 1289 O O . GLN A 1 158 ? -2.805 13.006 -4.694 1.00 59.31 158 GLN A O 1
ATOM 1294 N N . ALA A 1 159 ? -5.044 13.058 -4.508 1.00 56.53 159 ALA A N 1
ATOM 1295 C CA . ALA A 1 159 ? -5.196 14.418 -5.034 1.00 56.53 159 ALA A CA 1
ATOM 1296 C C . ALA A 1 159 ? -4.615 15.486 -4.085 1.00 56.53 159 ALA A C 1
ATOM 1298 O O . ALA A 1 159 ? -4.238 16.571 -4.523 1.00 56.53 159 ALA A O 1
ATOM 1299 N N . THR A 1 160 ? -4.528 15.173 -2.789 1.00 61.78 160 THR A N 1
ATOM 1300 C CA . THR A 1 160 ? -4.008 16.037 -1.724 1.00 61.78 160 THR A CA 1
ATOM 1301 C C . THR A 1 160 ? -3.051 15.251 -0.834 1.00 61.78 160 THR A C 1
ATOM 1303 O O . THR A 1 160 ? -3.314 14.094 -0.521 1.00 61.78 160 THR A O 1
ATOM 1306 N N . TYR A 1 161 ? -1.948 15.878 -0.426 1.00 72.25 161 TYR A N 1
ATOM 1307 C CA . TYR A 1 161 ? -0.942 15.291 0.463 1.00 72.25 161 TYR A CA 1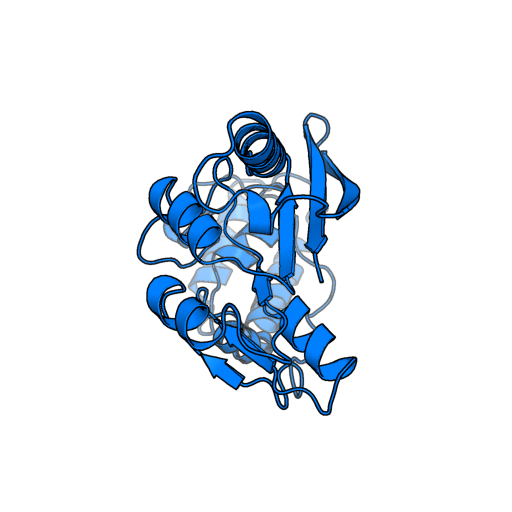
ATOM 1308 C C . TYR A 1 161 ? -1.551 14.938 1.829 1.00 72.25 161 TYR A C 1
ATOM 1310 O O . TYR A 1 161 ? -2.199 15.795 2.427 1.00 72.25 161 TYR A O 1
ATOM 1318 N N . PHE A 1 162 ? -1.326 13.718 2.333 1.00 81.56 162 PHE A N 1
ATOM 1319 C CA . PHE A 1 162 ? -1.715 13.349 3.696 1.00 81.56 162 PHE A CA 1
ATOM 1320 C C . PHE A 1 162 ? -0.754 14.020 4.680 1.00 81.56 162 PHE A C 1
ATOM 1322 O O . PHE A 1 162 ? 0.385 13.579 4.875 1.00 81.56 162 PHE A O 1
ATOM 1329 N N . ASP A 1 163 ? -1.198 15.135 5.246 1.00 84.62 163 ASP A N 1
ATOM 1330 C CA . ASP A 1 163 ? -0.382 15.988 6.096 1.00 84.62 163 ASP A CA 1
ATOM 1331 C C . ASP A 1 163 ? -0.496 15.638 7.589 1.00 84.62 163 ASP A C 1
ATOM 1333 O O . ASP A 1 163 ? -1.180 14.701 8.014 1.00 84.62 163 ASP A O 1
ATOM 1337 N N . LEU A 1 164 ? 0.213 16.412 8.412 1.00 87.31 164 LEU A N 1
ATOM 1338 C CA . LEU A 1 164 ? 0.144 16.288 9.864 1.00 87.31 164 LEU A CA 1
ATOM 1339 C C . LEU A 1 164 ? -1.285 16.486 10.390 1.00 87.31 164 LEU A C 1
ATOM 1341 O O . LEU A 1 164 ? -1.681 15.814 11.337 1.00 87.31 164 LEU A O 1
ATOM 1345 N N . ILE A 1 165 ? -2.066 17.390 9.800 1.00 90.12 165 ILE A N 1
ATOM 1346 C CA . ILE A 1 165 ? -3.429 17.676 10.248 1.00 90.12 165 ILE A CA 1
ATOM 1347 C C . ILE A 1 165 ? -4.340 16.483 9.959 1.00 90.12 165 ILE A C 1
ATOM 1349 O O . ILE A 1 165 ? -5.122 16.094 10.827 1.00 90.12 165 ILE A O 1
ATOM 1353 N N . ASP A 1 166 ? -4.221 15.866 8.787 1.00 91.50 166 ASP A N 1
ATOM 1354 C CA . ASP A 1 166 ? -4.952 14.650 8.444 1.00 91.50 166 ASP A CA 1
ATOM 1355 C C . ASP A 1 166 ? -4.556 13.478 9.341 1.00 91.50 166 ASP A C 1
ATOM 1357 O O . ASP A 1 166 ? -5.435 12.766 9.832 1.00 91.50 166 ASP A O 1
ATOM 1361 N N . PHE A 1 167 ? -3.269 13.328 9.659 1.00 92.00 167 PHE A N 1
ATOM 1362 C CA . PHE A 1 167 ? -2.826 12.362 10.660 1.00 92.00 167 PHE A CA 1
ATOM 1363 C C . PHE A 1 167 ? -3.494 12.601 12.020 1.00 92.00 167 PHE A C 1
ATOM 1365 O O . PHE A 1 167 ? -4.133 11.695 12.553 1.00 92.00 167 PHE A O 1
ATOM 1372 N N . LEU A 1 168 ? -3.429 13.823 12.558 1.00 92.38 168 LEU A N 1
ATOM 1373 C CA . LEU A 1 168 ? -4.042 14.167 13.847 1.00 92.38 168 LEU A CA 1
ATOM 1374 C C . LEU A 1 168 ? -5.561 13.935 13.843 1.00 92.38 168 LEU A C 1
ATOM 1376 O O . LEU A 1 168 ? -6.118 13.396 14.802 1.00 92.38 168 LEU A O 1
ATOM 1380 N N . ARG A 1 169 ? -6.243 14.287 12.748 1.00 94.25 169 ARG A N 1
ATOM 1381 C CA . ARG A 1 169 ? -7.679 14.032 12.578 1.00 94.25 169 ARG A CA 1
ATOM 1382 C C . ARG A 1 169 ? -7.982 12.537 12.554 1.00 94.25 169 ARG A C 1
ATOM 1384 O O . ARG A 1 169 ? -8.912 12.111 13.235 1.00 94.25 169 ARG A O 1
ATOM 1391 N N . LEU A 1 170 ? -7.196 11.734 11.836 1.00 95.00 170 LEU A N 1
ATOM 1392 C CA . LEU A 1 170 ? -7.351 10.280 11.826 1.00 95.00 170 LEU A CA 1
ATOM 1393 C C . LEU A 1 170 ? -7.192 9.702 13.235 1.00 95.00 170 LEU A C 1
ATOM 1395 O O . LEU A 1 170 ? -7.999 8.864 13.648 1.00 95.00 170 LEU A O 1
ATOM 1399 N N . ILE A 1 171 ? -6.208 10.187 13.999 1.00 94.31 171 ILE A N 1
ATOM 1400 C CA . ILE A 1 171 ? -6.019 9.760 15.385 1.00 94.31 171 ILE A CA 1
ATOM 1401 C C . ILE A 1 171 ? -7.239 10.105 16.237 1.00 94.31 171 ILE A C 1
ATOM 1403 O O . ILE A 1 171 ? -7.748 9.228 16.930 1.00 94.31 171 ILE A O 1
ATOM 1407 N N . ASN A 1 172 ? -7.773 11.322 16.143 1.00 93.50 172 ASN A N 1
ATOM 1408 C CA . ASN A 1 172 ? -8.963 11.735 16.897 1.00 93.50 172 ASN A CA 1
ATOM 1409 C C . ASN A 1 172 ? -10.218 10.916 16.556 1.00 93.50 172 ASN A C 1
ATOM 1411 O O . ASN A 1 172 ? -11.058 10.665 17.424 1.00 93.50 172 ASN A O 1
ATOM 1415 N N . LEU A 1 173 ? -10.337 10.471 15.303 1.00 95.50 173 LEU A N 1
ATOM 1416 C CA . LEU A 1 173 ? -11.439 9.632 14.835 1.00 95.50 173 LEU A CA 1
ATOM 1417 C C . LEU A 1 173 ? -11.289 8.153 15.218 1.00 95.50 173 LEU A C 1
ATOM 1419 O O . LEU A 1 173 ? -12.267 7.406 15.153 1.00 95.50 173 LEU A O 1
ATOM 1423 N N . THR A 1 174 ? -10.099 7.711 15.624 1.00 95.25 174 THR A N 1
ATOM 1424 C CA . THR A 1 174 ? -9.819 6.305 15.932 1.00 95.25 174 THR A CA 1
ATOM 1425 C C . THR A 1 174 ? -10.312 5.945 17.333 1.00 95.25 174 THR A C 1
ATOM 1427 O O . THR A 1 174 ? -9.895 6.541 18.330 1.00 95.25 174 THR A O 1
ATOM 1430 N N . LYS A 1 175 ? -11.194 4.943 17.417 1.00 94.81 175 LYS A N 1
ATOM 1431 C CA . LYS A 1 175 ? -11.725 4.370 18.664 1.00 94.81 175 LYS A CA 1
ATOM 1432 C C . LYS A 1 175 ? -11.620 2.842 18.610 1.00 94.81 175 LYS A C 1
ATOM 1434 O O . LYS A 1 175 ? -11.741 2.289 17.516 1.00 94.81 175 LYS A O 1
ATOM 1439 N N . PRO A 1 176 ? -11.374 2.155 19.741 1.00 94.69 176 PRO A N 1
ATOM 1440 C CA . PRO A 1 176 ? -11.350 0.696 19.761 1.00 94.69 176 PRO A CA 1
ATOM 1441 C C . PRO A 1 176 ? -12.726 0.097 19.386 1.00 94.69 176 PRO A C 1
ATOM 1443 O O . PRO A 1 176 ? -13.748 0.723 19.679 1.00 94.69 176 PRO A O 1
ATOM 1446 N N . PRO A 1 177 ? -12.754 -1.096 18.757 1.00 96.25 177 PRO A N 1
ATOM 1447 C CA . PRO A 1 177 ? -11.588 -1.912 18.436 1.00 96.25 177 PRO A CA 1
ATOM 1448 C C . PRO A 1 177 ? -10.903 -1.474 17.122 1.00 96.25 177 PRO A C 1
ATOM 1450 O O . PRO A 1 177 ? -11.558 -1.204 16.111 1.00 96.25 177 PRO A O 1
ATOM 1453 N N . TYR A 1 178 ? -9.567 -1.434 17.113 1.00 96.81 178 TYR A N 1
ATOM 1454 C CA . TYR A 1 178 ? -8.766 -1.096 15.930 1.00 96.81 178 TYR A CA 1
ATOM 1455 C C . TYR A 1 178 ? -7.470 -1.906 15.823 1.00 96.81 178 TYR A C 1
ATOM 1457 O O . TYR A 1 178 ? -6.912 -2.379 16.815 1.00 96.81 178 TYR A O 1
ATOM 1465 N N . ILE A 1 179 ? -6.968 -1.985 14.593 1.00 96.75 179 ILE A N 1
ATOM 1466 C CA . ILE A 1 179 ? -5.600 -2.335 14.221 1.00 96.75 179 ILE A CA 1
ATOM 1467 C C . ILE A 1 179 ? -5.048 -1.158 13.413 1.00 96.75 179 ILE A C 1
ATOM 1469 O O . ILE A 1 179 ? -5.669 -0.728 12.445 1.00 96.75 179 ILE A O 1
ATOM 1473 N N . PHE A 1 180 ? -3.891 -0.646 13.807 1.00 95.62 180 PHE A N 1
ATOM 1474 C CA . PHE A 1 180 ? -3.229 0.504 13.210 1.00 95.62 180 PHE A CA 1
ATOM 1475 C C . PHE A 1 180 ? -1.823 0.100 12.762 1.00 95.62 180 PHE A C 1
ATOM 1477 O O . PHE A 1 180 ? -0.984 -0.274 13.585 1.00 95.62 180 PHE A O 1
ATOM 1484 N N . PHE A 1 181 ? -1.575 0.166 11.459 1.00 93.38 181 PHE A N 1
ATOM 1485 C CA . PHE A 1 181 ? -0.266 -0.041 10.860 1.00 93.38 181 PHE A CA 1
ATOM 1486 C C . PHE A 1 181 ? 0.517 1.266 10.872 1.00 93.38 181 PHE A C 1
ATOM 1488 O O . PHE A 1 181 ? 0.001 2.336 10.547 1.00 93.38 181 PHE A O 1
ATOM 1495 N N . SER A 1 182 ? 1.769 1.187 11.298 1.00 90.19 182 SER A N 1
ATOM 1496 C CA . SER A 1 182 ? 2.663 2.332 11.347 1.00 90.19 182 SER A CA 1
ATOM 1497 C C . SER A 1 182 ? 4.106 1.885 11.135 1.00 90.19 182 SER A C 1
ATOM 1499 O O . SER A 1 182 ? 4.406 0.696 11.079 1.00 90.19 182 SER A O 1
ATOM 1501 N N . SER A 1 183 ? 5.033 2.829 11.033 1.00 85.00 183 SER A N 1
ATOM 1502 C CA . SER A 1 183 ? 6.468 2.527 11.056 1.00 85.00 183 SER A CA 1
ATOM 1503 C C . SER A 1 183 ? 7.229 3.565 11.869 1.00 85.00 183 SER A C 1
ATOM 1505 O O . SER A 1 183 ? 6.653 4.579 12.273 1.00 85.00 183 SER A O 1
ATOM 1507 N N . THR A 1 184 ? 8.533 3.385 12.079 1.00 79.69 184 THR A N 1
ATOM 1508 C CA . THR A 1 184 ? 9.362 4.458 12.668 1.00 79.69 184 THR A CA 1
ATOM 1509 C C . THR A 1 184 ? 9.276 5.767 11.880 1.00 79.69 184 THR A C 1
ATOM 1511 O O . THR A 1 184 ? 9.403 6.831 12.467 1.00 79.69 184 THR A O 1
ATOM 1514 N N . LYS A 1 185 ? 8.961 5.722 10.578 1.00 78.31 185 LYS A N 1
ATOM 1515 C CA . LYS A 1 185 ? 8.781 6.913 9.730 1.00 78.31 185 LYS A CA 1
ATOM 1516 C C . LYS A 1 185 ? 7.412 7.587 9.878 1.00 78.31 185 LYS A C 1
ATOM 1518 O O . LYS A 1 185 ? 7.122 8.541 9.167 1.00 78.31 185 LYS A O 1
ATOM 1523 N N . SER A 1 186 ? 6.532 7.069 10.727 1.00 77.94 186 SER A N 1
ATOM 1524 C CA . SER A 1 186 ? 5.200 7.645 10.945 1.00 77.94 186 SER A CA 1
ATOM 1525 C C . SER A 1 186 ? 5.120 8.540 12.182 1.00 77.94 186 SER A C 1
ATOM 1527 O O . SER A 1 186 ? 4.089 9.170 12.378 1.00 77.94 186 SER A O 1
ATOM 1529 N N . GLU A 1 187 ? 6.149 8.547 13.043 1.00 84.75 187 GLU A N 1
ATOM 1530 C CA . GLU A 1 187 ? 6.130 9.161 14.388 1.00 84.75 187 GLU A CA 1
ATOM 1531 C C . GLU A 1 187 ? 4.979 8.677 15.300 1.00 84.75 187 GLU A C 1
ATOM 1533 O O . GLU A 1 187 ? 4.825 9.146 16.425 1.00 84.75 187 GLU A O 1
ATOM 1538 N N . PHE A 1 188 ? 4.197 7.683 14.861 1.00 90.19 188 PHE A N 1
ATOM 1539 C CA . PHE A 1 188 ? 2.951 7.284 15.509 1.00 90.19 188 PHE A CA 1
ATOM 1540 C C . PHE A 1 188 ? 3.155 6.786 16.937 1.00 90.19 188 PHE A C 1
ATOM 1542 O O . PHE A 1 188 ? 2.401 7.167 17.824 1.00 90.19 188 PHE A O 1
ATOM 1549 N N . ILE A 1 189 ? 4.189 5.972 17.175 1.00 90.56 189 ILE A N 1
ATOM 1550 C CA . ILE A 1 189 ? 4.467 5.432 18.513 1.00 90.56 189 ILE A CA 1
ATOM 1551 C C . ILE A 1 189 ? 4.815 6.552 19.498 1.00 90.56 189 ILE A C 1
ATOM 1553 O O . ILE A 1 189 ? 4.224 6.626 20.571 1.00 90.56 189 ILE A O 1
ATOM 1557 N N . ARG A 1 190 ? 5.706 7.467 19.101 1.00 90.56 190 ARG A N 1
ATOM 1558 C CA . ARG A 1 190 ? 6.070 8.628 19.923 1.00 90.56 190 ARG A CA 1
ATOM 1559 C C . ARG A 1 190 ? 4.859 9.519 20.188 1.00 90.56 190 ARG A C 1
ATOM 1561 O O . ARG A 1 190 ? 4.701 10.026 21.292 1.00 90.56 190 ARG A O 1
ATOM 1568 N N . PHE A 1 191 ? 3.987 9.679 19.191 1.00 91.88 191 PHE A N 1
ATOM 1569 C CA . PHE A 1 191 ? 2.765 10.459 19.339 1.00 91.88 191 PHE A CA 1
ATOM 1570 C C . PHE A 1 191 ? 1.793 9.834 20.347 1.00 91.88 191 PHE A C 1
ATOM 1572 O O . PHE A 1 191 ? 1.345 10.533 21.249 1.00 91.88 191 PHE A O 1
ATOM 1579 N N . ILE A 1 192 ? 1.499 8.529 20.264 1.00 92.06 192 ILE A N 1
ATOM 1580 C CA . ILE A 1 192 ? 0.589 7.881 21.228 1.00 92.06 192 ILE A CA 1
ATOM 1581 C C . ILE A 1 192 ? 1.171 7.827 22.649 1.00 92.06 192 ILE A C 1
ATOM 1583 O O . ILE A 1 192 ? 0.405 7.847 23.609 1.00 92.06 192 ILE A O 1
ATOM 1587 N N . GLU A 1 193 ? 2.499 7.765 22.803 1.00 92.38 193 GLU A N 1
ATOM 1588 C CA . GLU A 1 193 ? 3.176 7.868 24.105 1.00 92.38 193 GLU A CA 1
ATOM 1589 C C . GLU A 1 193 ? 2.959 9.256 24.714 1.00 92.38 193 GLU A C 1
ATOM 1591 O O . GLU A 1 193 ? 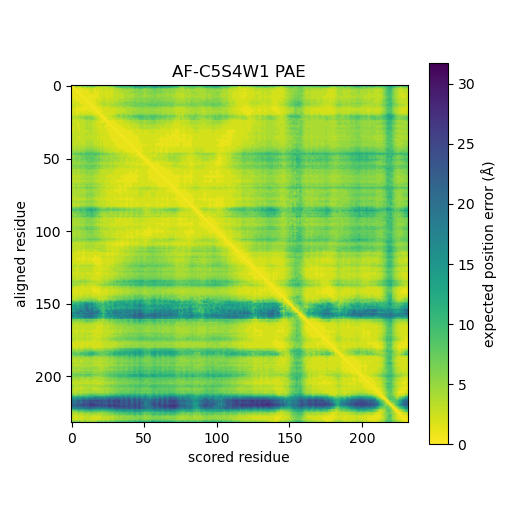2.386 9.349 25.799 1.00 92.38 193 GLU A O 1
ATOM 1596 N N . TYR A 1 194 ? 3.268 10.315 23.959 1.00 94.62 194 TYR A N 1
ATOM 1597 C CA . TYR A 1 194 ? 2.968 11.700 24.336 1.00 94.62 194 TYR A CA 1
ATOM 1598 C C . TYR A 1 194 ? 1.494 11.883 24.719 1.00 94.62 194 TYR A C 1
ATOM 1600 O O . TYR A 1 194 ? 1.186 12.436 25.774 1.00 94.62 194 TYR A O 1
ATOM 1608 N N . MET A 1 195 ? 0.568 11.368 23.899 1.00 94.50 195 MET A N 1
ATOM 1609 C CA . MET A 1 195 ? -0.860 11.506 24.176 1.00 94.50 195 MET A CA 1
ATOM 1610 C C . MET A 1 195 ? -1.242 10.906 25.531 1.00 94.50 195 MET A C 1
ATOM 1612 O O . MET A 1 195 ? -2.079 11.461 26.240 1.00 94.50 195 MET A O 1
ATOM 1616 N N . ARG A 1 196 ? -0.654 9.757 25.881 1.00 94.00 196 ARG A N 1
ATOM 1617 C CA . ARG A 1 196 ? -0.940 9.040 27.128 1.00 94.00 196 ARG A CA 1
ATOM 1618 C C . ARG A 1 196 ? -0.320 9.715 28.345 1.00 94.00 196 ARG A C 1
ATOM 1620 O O . ARG A 1 196 ? -0.976 9.751 29.384 1.00 94.00 196 ARG A O 1
ATOM 1627 N N . GLU A 1 197 ? 0.905 10.216 28.221 1.00 95.31 197 GLU A N 1
ATOM 1628 C CA . GLU A 1 197 ? 1.620 10.917 29.293 1.00 95.31 197 GLU A CA 1
ATOM 1629 C C . GLU A 1 197 ? 0.920 12.229 29.654 1.00 95.31 197 GLU A C 1
ATOM 1631 O O . GLU A 1 197 ? 0.545 12.436 30.810 1.00 95.31 197 GLU A O 1
ATOM 1636 N N . ASP A 1 198 ? 0.631 13.048 28.644 1.00 96.12 198 ASP A N 1
ATOM 1637 C CA . ASP A 1 198 ? 0.080 14.394 28.826 1.00 96.12 198 ASP A CA 1
ATOM 1638 C C . ASP A 1 198 ? -1.454 14.411 28.858 1.00 96.12 198 ASP A C 1
ATOM 1640 O O . ASP A 1 198 ? -2.078 15.453 29.062 1.00 96.12 198 ASP A O 1
ATOM 1644 N N . LYS A 1 199 ? -2.082 13.244 28.670 1.00 94.12 199 LYS A N 1
ATOM 1645 C CA . LYS A 1 199 ? -3.540 13.053 28.657 1.00 94.12 199 LYS A CA 1
ATOM 1646 C C . LYS A 1 199 ? -4.272 13.992 27.699 1.00 94.12 199 LYS A C 1
ATOM 1648 O O . LYS A 1 199 ? -5.368 14.469 28.002 1.00 94.12 199 LYS A O 1
ATOM 1653 N N . VAL A 1 200 ? -3.680 14.222 26.532 1.00 93.50 200 VAL A N 1
ATOM 1654 C CA . VAL A 1 200 ? -4.285 15.030 25.465 1.00 93.50 200 VAL A CA 1
ATOM 1655 C C . VAL A 1 200 ? -5.515 14.341 24.874 1.00 93.50 200 VAL A C 1
ATOM 1657 O O . VAL A 1 200 ? -5.759 13.157 25.110 1.00 93.50 200 VAL A O 1
ATOM 1660 N N . ASP A 1 201 ? -6.293 15.063 24.074 1.00 92.25 201 ASP A N 1
ATOM 1661 C CA . ASP A 1 201 ? -7.531 14.544 23.493 1.00 92.25 201 ASP A CA 1
ATOM 1662 C C . ASP A 1 201 ? -7.379 13.149 22.866 1.00 92.25 201 ASP A C 1
ATOM 1664 O O . ASP A 1 201 ? -6.416 12.838 22.173 1.00 92.25 201 ASP A O 1
ATOM 1668 N N . ASN A 1 202 ? -8.373 12.295 23.117 1.00 94.69 202 ASN A N 1
ATOM 1669 C CA . ASN A 1 202 ? -8.435 10.903 22.667 1.00 94.69 202 ASN A CA 1
ATOM 1670 C C . ASN A 1 202 ? -7.378 9.932 23.245 1.00 94.69 202 ASN A C 1
ATOM 1672 O O . ASN A 1 202 ? -7.332 8.776 22.817 1.00 94.69 202 ASN A O 1
ATOM 1676 N N . TRP A 1 203 ? -6.578 10.315 24.248 1.00 95.56 203 TRP A N 1
ATOM 1677 C CA . TRP A 1 203 ? -5.571 9.422 24.849 1.00 95.56 203 TRP A CA 1
ATOM 1678 C C . TRP A 1 203 ? -6.136 8.071 25.327 1.00 95.56 203 TRP A C 1
ATOM 1680 O O . TRP A 1 203 ? -5.480 7.037 25.195 1.00 95.56 203 TRP A O 1
ATOM 1690 N N . GLN A 1 204 ? -7.381 8.034 25.816 1.00 96.19 204 GLN A N 1
ATOM 1691 C CA . GLN A 1 204 ? -8.030 6.808 26.300 1.00 96.19 204 GLN A CA 1
ATOM 1692 C C . GLN A 1 204 ? -8.226 5.763 25.195 1.00 96.19 204 GLN A C 1
ATOM 1694 O O . GLN A 1 204 ? -8.265 4.562 25.480 1.00 96.19 204 GLN A O 1
ATOM 1699 N N . ALA A 1 205 ? -8.347 6.181 23.931 1.00 95.38 205 ALA A N 1
ATOM 1700 C CA . ALA A 1 205 ? -8.432 5.244 22.814 1.00 95.38 205 ALA A CA 1
ATOM 1701 C C . ALA A 1 205 ? -7.118 4.474 22.614 1.00 95.38 205 ALA A C 1
ATOM 1703 O O . ALA A 1 205 ? -7.144 3.353 22.113 1.00 95.38 205 ALA A O 1
ATOM 1704 N N . PHE A 1 206 ? -5.990 5.024 23.062 1.00 95.56 206 PHE A N 1
ATOM 1705 C CA . PHE A 1 206 ? -4.662 4.423 22.922 1.00 95.56 206 PHE A CA 1
ATOM 1706 C C . PHE A 1 206 ? -4.096 3.883 24.233 1.00 95.56 206 PHE A C 1
ATOM 1708 O O . PHE A 1 206 ? -3.136 3.114 24.218 1.00 95.56 206 PHE A O 1
ATOM 1715 N N . ASP A 1 207 ? -4.702 4.209 25.374 1.00 95.00 207 ASP A N 1
ATOM 1716 C CA . ASP A 1 207 ? -4.242 3.668 26.646 1.00 95.00 207 ASP A CA 1
ATOM 1717 C C . ASP A 1 207 ? -4.412 2.145 26.722 1.00 95.00 207 ASP A C 1
ATOM 1719 O O . ASP A 1 207 ? -5.469 1.607 26.391 1.00 95.00 207 ASP A O 1
ATOM 1723 N N . GLY A 1 208 ? -3.357 1.431 27.110 1.00 93.56 208 GLY A N 1
ATOM 1724 C CA . GLY A 1 208 ? -3.331 -0.034 27.090 1.00 93.56 208 GLY A CA 1
ATOM 1725 C C . GLY A 1 208 ? -3.331 -0.669 25.690 1.00 93.56 208 GLY A C 1
ATOM 1726 O O . GLY A 1 208 ? -3.517 -1.884 25.587 1.00 93.56 208 GLY A O 1
ATOM 1727 N N . ALA A 1 209 ? -3.129 0.107 24.617 1.00 95.69 209 ALA A N 1
ATOM 1728 C CA . ALA A 1 209 ? -2.908 -0.451 23.286 1.00 95.69 209 ALA A CA 1
ATOM 1729 C C . ALA A 1 209 ? -1.647 -1.328 23.271 1.00 95.69 209 ALA A C 1
ATOM 1731 O O . ALA A 1 209 ? -0.640 -1.033 23.919 1.00 95.69 209 ALA A O 1
ATOM 1732 N N . LYS A 1 210 ? -1.706 -2.427 22.524 1.00 95.69 210 LYS A N 1
ATOM 1733 C CA . LYS A 1 210 ? -0.609 -3.385 22.379 1.00 95.69 210 LYS A CA 1
ATOM 1734 C C . LYS A 1 210 ? 0.121 -3.131 21.067 1.00 95.69 210 LYS A C 1
ATOM 1736 O O . LYS A 1 210 ? -0.501 -2.747 20.083 1.00 95.69 210 LYS A O 1
ATOM 1741 N N . ARG A 1 211 ? 1.430 -3.384 21.045 1.00 93.88 211 ARG A N 1
ATOM 1742 C CA . ARG A 1 211 ? 2.302 -3.192 19.878 1.00 93.88 211 ARG A CA 1
ATOM 1743 C C . ARG A 1 211 ? 2.981 -4.507 19.504 1.00 93.88 211 ARG A C 1
ATOM 1745 O O . ARG A 1 211 ? 3.523 -5.188 20.369 1.00 93.88 211 ARG A O 1
ATOM 1752 N N . ILE A 1 212 ? 2.971 -4.834 18.217 1.00 92.81 212 ILE A N 1
ATOM 1753 C CA . ILE A 1 212 ? 3.781 -5.889 17.599 1.00 92.81 212 ILE A CA 1
ATOM 1754 C C . ILE A 1 212 ? 4.777 -5.202 16.666 1.00 92.81 212 ILE A C 1
ATOM 1756 O O . ILE A 1 212 ? 4.391 -4.314 15.906 1.00 92.81 212 ILE A O 1
ATOM 1760 N N . VAL A 1 213 ? 6.047 -5.601 16.744 1.00 89.88 213 VAL A N 1
ATOM 1761 C CA . VAL A 1 213 ? 7.147 -5.014 15.968 1.00 89.88 213 VAL A CA 1
ATOM 1762 C C . VAL A 1 213 ? 7.706 -6.050 15.005 1.00 89.88 213 VAL A C 1
ATOM 1764 O O . VAL A 1 213 ? 8.016 -7.172 15.409 1.00 89.88 213 VAL A O 1
ATOM 1767 N N . VAL A 1 214 ? 7.868 -5.657 13.746 1.00 84.00 214 VAL A N 1
ATOM 1768 C CA . VAL A 1 214 ? 8.581 -6.419 12.723 1.00 84.00 214 VAL A CA 1
ATOM 1769 C C . VAL A 1 214 ? 9.779 -5.590 12.271 1.00 84.00 214 VAL A C 1
ATOM 1771 O O . VAL A 1 214 ? 9.644 -4.444 11.848 1.00 84.00 214 VAL A O 1
ATOM 1774 N N . ASN A 1 215 ? 10.973 -6.166 12.400 1.00 77.81 215 ASN A N 1
ATOM 1775 C CA . ASN A 1 215 ? 12.208 -5.517 11.975 1.00 77.81 215 ASN A CA 1
ATOM 1776 C C . ASN A 1 215 ? 12.417 -5.743 10.478 1.00 77.81 215 ASN A C 1
ATOM 1778 O O . ASN A 1 215 ? 12.622 -6.883 10.054 1.00 77.81 215 ASN A O 1
ATOM 1782 N N . THR A 1 216 ? 12.427 -4.660 9.702 1.00 63.22 216 THR A N 1
ATOM 1783 C CA . THR A 1 216 ? 12.553 -4.712 8.242 1.00 63.22 216 THR A CA 1
ATOM 1784 C C . THR A 1 216 ? 13.743 -3.858 7.783 1.00 63.22 216 THR A C 1
ATOM 1786 O O . THR A 1 216 ? 14.060 -2.813 8.352 1.00 63.22 216 THR A O 1
ATOM 1789 N N . SER A 1 217 ? 14.457 -4.301 6.746 1.00 56.25 217 SER A N 1
ATOM 1790 C CA . SER A 1 217 ? 15.561 -3.540 6.142 1.00 56.25 217 SER A CA 1
ATOM 1791 C C . SER A 1 217 ? 15.295 -3.325 4.655 1.00 56.25 217 SER A C 1
ATOM 1793 O O . SER A 1 217 ? 15.301 -4.290 3.894 1.00 56.25 217 SER A O 1
ATOM 1795 N N . THR A 1 218 ? 15.094 -2.077 4.219 1.00 52.75 218 THR A N 1
ATOM 1796 C CA . THR A 1 218 ? 14.935 -1.752 2.782 1.00 52.75 218 THR A CA 1
ATOM 1797 C C . THR A 1 218 ? 16.253 -1.476 2.062 1.00 52.75 218 THR A C 1
ATOM 1799 O O . THR A 1 218 ? 16.266 -1.431 0.835 1.00 52.75 218 THR A O 1
ATOM 1802 N N . SER A 1 219 ? 17.360 -1.264 2.783 1.00 53.00 219 SER A N 1
ATOM 1803 C CA . SER A 1 219 ? 18.680 -0.987 2.197 1.00 53.00 219 SER A CA 1
ATOM 1804 C C . SER A 1 219 ? 19.824 -1.180 3.205 1.00 53.00 219 SER A C 1
ATOM 1806 O O . SER A 1 219 ? 19.590 -1.349 4.401 1.00 53.00 219 SER A O 1
ATOM 1808 N N . TYR A 1 220 ? 21.073 -1.098 2.721 1.00 48.12 220 TYR A N 1
ATOM 1809 C CA . TYR A 1 220 ? 22.308 -1.166 3.523 1.00 48.12 220 TYR A CA 1
ATOM 1810 C C . TYR A 1 220 ? 22.398 -0.084 4.623 1.00 48.12 220 TYR A C 1
ATOM 1812 O O . TYR A 1 220 ? 23.147 -0.251 5.579 1.00 48.12 220 TYR A O 1
ATOM 1820 N N . SER A 1 221 ? 21.634 1.012 4.519 1.00 44.84 221 SER A N 1
ATOM 1821 C CA . SER A 1 221 ? 21.744 2.184 5.403 1.00 44.84 221 SER A CA 1
ATOM 1822 C C . SER A 1 221 ? 20.483 2.534 6.205 1.00 44.84 221 SER A C 1
ATOM 1824 O O . SER A 1 221 ? 20.535 3.454 7.015 1.00 44.84 221 SER A O 1
ATOM 1826 N N . GLY A 1 222 ? 19.361 1.826 6.031 1.00 55.72 222 GLY A N 1
ATOM 1827 C CA . GLY A 1 222 ? 18.103 2.159 6.711 1.00 55.72 222 GLY A CA 1
ATOM 1828 C C . GLY A 1 222 ? 17.438 0.951 7.359 1.00 55.72 222 GLY A C 1
ATOM 1829 O O . GLY A 1 222 ? 16.713 0.218 6.688 1.00 55.72 222 GLY A O 1
ATOM 1830 N N . LYS A 1 223 ? 17.646 0.770 8.669 1.00 60.75 223 LYS A N 1
ATOM 1831 C CA . LYS A 1 223 ? 16.774 -0.071 9.502 1.00 60.75 223 LYS A CA 1
ATOM 1832 C C . LYS A 1 223 ? 15.542 0.752 9.869 1.00 60.75 223 LYS A C 1
ATOM 1834 O O . LYS A 1 223 ? 15.690 1.865 10.370 1.00 60.75 223 LYS A O 1
ATOM 1839 N N . TYR A 1 224 ? 14.350 0.234 9.615 1.00 71.38 224 TYR A N 1
ATOM 1840 C CA . TYR A 1 224 ? 13.117 0.817 10.135 1.00 71.38 224 TYR A CA 1
ATOM 1841 C C . TYR A 1 224 ? 12.221 -0.305 10.648 1.00 71.38 224 TYR A C 1
ATOM 1843 O O . TYR A 1 224 ? 12.318 -1.449 10.208 1.00 71.38 224 TYR A O 1
ATOM 1851 N N . GLU A 1 225 ? 11.394 0.018 11.631 1.00 81.88 225 GLU A N 1
ATOM 1852 C CA . GLU A 1 225 ? 10.473 -0.950 12.215 1.00 81.88 225 GLU A CA 1
ATOM 1853 C C . GLU A 1 225 ? 9.104 -0.744 11.589 1.00 81.88 225 GLU A C 1
ATOM 1855 O O . GLU A 1 225 ? 8.625 0.393 11.539 1.00 81.88 225 GLU A O 1
ATOM 1860 N N . ASP A 1 226 ? 8.486 -1.833 11.148 1.00 85.88 226 ASP A N 1
ATOM 1861 C CA . ASP A 1 226 ? 7.061 -1.877 10.862 1.00 85.88 226 ASP A CA 1
ATOM 1862 C C . ASP A 1 226 ? 6.325 -2.269 12.145 1.00 85.88 226 ASP A C 1
ATOM 1864 O O . ASP A 1 226 ? 6.713 -3.188 12.871 1.00 85.88 226 ASP A O 1
ATOM 1868 N N . ASN A 1 227 ? 5.265 -1.534 12.451 1.00 90.00 227 ASN A N 1
ATOM 1869 C CA . ASN A 1 227 ? 4.523 -1.635 13.692 1.00 90.00 227 ASN A CA 1
ATOM 1870 C C . ASN A 1 227 ? 3.065 -1.950 13.408 1.00 90.00 227 ASN A C 1
ATOM 1872 O O . ASN A 1 227 ? 2.431 -1.342 12.548 1.00 90.00 227 ASN A O 1
ATOM 1876 N N . LEU A 1 228 ? 2.519 -2.846 14.218 1.00 93.50 228 LEU A N 1
ATOM 1877 C CA . LEU A 1 228 ? 1.090 -3.076 14.320 1.00 93.50 228 LEU A CA 1
ATOM 1878 C C . LEU A 1 228 ? 0.671 -2.739 15.748 1.00 93.50 228 LEU A C 1
ATOM 1880 O O . LEU A 1 228 ? 1.082 -3.406 16.699 1.00 93.50 228 LEU A O 1
ATOM 1884 N N . VAL A 1 229 ? -0.138 -1.696 15.899 1.00 95.19 229 VAL A N 1
ATOM 1885 C CA . VAL A 1 229 ? -0.712 -1.274 17.179 1.00 95.19 229 VAL A CA 1
ATOM 1886 C C . VAL A 1 229 ? -2.185 -1.636 17.203 1.00 95.19 229 VAL A C 1
ATOM 1888 O O . VAL A 1 229 ? -2.903 -1.355 16.251 1.00 95.19 229 VAL A O 1
ATOM 1891 N N . TYR A 1 230 ? -2.662 -2.261 18.270 1.00 96.88 230 TYR A N 1
ATOM 1892 C CA . TYR A 1 230 ? -4.056 -2.679 18.355 1.00 96.88 230 TYR A CA 1
ATOM 1893 C C . TYR A 1 230 ? -4.627 -2.529 19.758 1.00 96.88 230 TYR A C 1
ATOM 1895 O O . TYR A 1 230 ? -3.926 -2.655 20.766 1.00 96.88 230 TYR A O 1
ATOM 1903 N N . LYS A 1 231 ? -5.937 -2.302 19.806 1.00 96.31 231 LYS A N 1
ATOM 1904 C CA . LYS A 1 231 ? -6.745 -2.313 21.024 1.00 96.31 231 LYS A CA 1
ATOM 1905 C C . LYS A 1 231 ? -8.127 -2.842 20.670 1.00 96.31 231 LYS A C 1
ATOM 1907 O O . LYS A 1 231 ? -8.663 -2.455 19.633 1.00 96.31 231 LYS A O 1
ATOM 1912 N N . PHE A 1 232 ? -8.670 -3.719 21.509 1.00 93.06 232 PHE A N 1
ATOM 1913 C CA . PHE A 1 232 ? -10.007 -4.286 21.346 1.00 93.06 232 PHE A CA 1
ATOM 1914 C C . PHE A 1 232 ? -10.956 -3.766 22.417 1.00 93.06 232 PHE A C 1
ATOM 1916 O O . PHE A 1 232 ? -10.471 -3.553 23.553 1.00 93.06 232 PHE A O 1
#